Protein AF-A0A348B234-F1 (afdb_monomer_lite)

Structure (mmCIF, N/CA/C/O backbone):
data_AF-A0A348B234-F1
#
_entry.id   AF-A0A348B234-F1
#
loop_
_atom_site.group_PDB
_atom_site.id
_atom_site.type_symbol
_atom_site.label_atom_id
_atom_site.label_alt_id
_atom_site.label_comp_id
_atom_site.label_asym_id
_atom_site.label_entity_id
_atom_site.label_seq_id
_atom_site.pdbx_PDB_ins_code
_atom_site.Cartn_x
_atom_site.Cartn_y
_atom_site.Cartn_z
_atom_site.occupancy
_atom_site.B_iso_or_equiv
_atom_site.auth_seq_id
_atom_site.auth_comp_id
_atom_site.auth_asym_id
_atom_site.auth_atom_id
_atom_site.pdbx_PDB_model_num
ATOM 1 N N . MET A 1 1 ? 17.313 30.056 8.734 1.00 38.06 1 MET A N 1
ATOM 2 C CA . MET A 1 1 ? 17.640 28.714 9.246 1.00 38.06 1 MET A CA 1
ATOM 3 C C . MET A 1 1 ? 16.304 28.045 9.469 1.00 38.06 1 MET A C 1
ATOM 5 O O . MET A 1 1 ? 15.656 28.331 10.467 1.00 38.06 1 MET A O 1
ATOM 9 N N . GLU A 1 2 ? 15.821 27.340 8.450 1.00 39.44 2 GLU A N 1
ATOM 10 C CA . GLU A 1 2 ? 14.579 26.575 8.550 1.00 39.44 2 GLU A CA 1
ATOM 11 C C . GLU A 1 2 ? 14.820 25.420 9.519 1.00 39.44 2 GLU A C 1
ATOM 13 O O . GLU A 1 2 ? 15.894 24.813 9.518 1.00 39.44 2 GLU A O 1
ATOM 18 N N . LEU A 1 3 ? 13.871 25.204 10.428 1.00 38.00 3 LEU A N 1
ATOM 19 C CA . LEU A 1 3 ? 13.912 24.038 11.299 1.00 38.00 3 LEU A CA 1
ATOM 20 C C . LEU A 1 3 ? 13.760 22.795 10.417 1.00 38.00 3 LEU A C 1
ATOM 22 O O . LEU A 1 3 ? 12.972 22.842 9.471 1.00 38.00 3 LEU A O 1
ATOM 26 N N . PRO A 1 4 ? 14.489 21.705 10.708 1.00 50.69 4 PRO A N 1
ATOM 27 C CA . PRO A 1 4 ? 14.278 20.459 9.992 1.00 50.69 4 PRO A CA 1
ATOM 28 C C . PRO A 1 4 ? 12.806 20.048 10.128 1.00 50.69 4 PRO A C 1
ATOM 30 O O . PRO A 1 4 ? 12.198 20.313 11.178 1.00 50.69 4 PRO A O 1
ATOM 33 N N . PRO A 1 5 ? 12.226 19.423 9.091 1.00 56.47 5 PRO A N 1
ATOM 34 C CA . PRO A 1 5 ? 10.851 18.962 9.151 1.00 56.47 5 PRO A CA 1
ATOM 35 C C . PRO A 1 5 ? 10.655 18.050 10.373 1.00 56.47 5 PRO A C 1
ATOM 37 O O . PRO A 1 5 ? 11.582 17.340 10.785 1.00 56.47 5 PRO A O 1
ATOM 40 N N . PRO A 1 6 ? 9.472 18.091 11.010 1.00 63.41 6 PRO A N 1
ATOM 41 C CA . PRO A 1 6 ? 9.184 17.234 12.148 1.00 63.41 6 PRO A CA 1
ATOM 42 C C . PRO A 1 6 ? 9.401 15.763 11.770 1.00 63.41 6 PRO A C 1
ATOM 44 O O . PRO A 1 6 ? 8.895 15.287 10.758 1.00 63.41 6 PRO A O 1
ATOM 47 N N . GLY A 1 7 ? 10.174 15.049 12.592 1.00 66.56 7 GLY A N 1
ATOM 48 C CA . GLY A 1 7 ? 10.401 13.615 12.416 1.00 66.56 7 GLY A CA 1
ATOM 49 C C . GLY A 1 7 ? 9.113 12.793 12.584 1.00 66.56 7 GLY A C 1
ATOM 50 O O . GLY A 1 7 ? 8.109 13.310 13.080 1.00 66.56 7 GLY A O 1
ATOM 51 N N . PRO A 1 8 ? 9.134 11.499 12.216 1.00 71.62 8 PRO A N 1
ATOM 52 C CA . PRO A 1 8 ? 7.948 10.649 12.248 1.00 71.62 8 PRO A CA 1
ATOM 53 C C . PRO A 1 8 ? 7.336 10.539 13.659 1.00 71.62 8 PRO A C 1
ATOM 55 O O . PRO A 1 8 ? 8.044 10.721 14.660 1.00 71.62 8 PRO A O 1
ATOM 58 N N . PRO A 1 9 ? 6.035 10.196 13.765 1.00 82.94 9 PRO A N 1
ATOM 59 C CA . PRO A 1 9 ? 5.377 10.000 15.051 1.00 82.94 9 PRO A CA 1
ATOM 60 C C . PRO A 1 9 ? 6.130 8.998 15.937 1.00 82.94 9 PRO A C 1
ATOM 62 O O . PRO A 1 9 ? 6.504 7.901 15.507 1.00 82.94 9 PRO A O 1
ATOM 65 N N . ARG A 1 10 ? 6.352 9.378 17.199 1.00 84.81 10 ARG A N 1
ATOM 66 C CA . ARG A 1 10 ? 7.075 8.543 18.173 1.00 84.81 10 ARG A CA 1
ATOM 67 C C . ARG A 1 10 ? 6.206 7.411 18.723 1.00 84.81 10 ARG A C 1
ATOM 69 O O . ARG A 1 10 ? 6.717 6.318 18.950 1.00 84.81 10 ARG A O 1
ATOM 76 N N . GLY A 1 11 ? 4.910 7.670 18.899 1.00 90.56 11 GLY A N 1
ATOM 77 C CA . GLY A 1 11 ? 3.917 6.694 19.335 1.00 90.56 11 GLY A CA 1
ATOM 78 C C . GLY A 1 11 ? 3.302 5.910 18.176 1.00 90.56 11 GLY A C 1
ATOM 79 O O . GLY A 1 11 ? 3.610 6.143 17.012 1.00 90.56 11 GLY A O 1
ATOM 80 N N . SER A 1 12 ? 2.395 4.990 18.503 1.00 93.31 12 SER A N 1
ATOM 81 C CA . SER A 1 12 ? 1.611 4.227 17.527 1.00 93.31 12 SER A CA 1
ATOM 82 C C . SER A 1 12 ? 0.141 4.154 17.934 1.00 93.31 12 SER A C 1
ATOM 84 O O . SER A 1 12 ? -0.171 4.247 19.124 1.00 93.31 12 SER A O 1
ATOM 86 N N . LEU A 1 13 ? -0.759 3.973 16.967 1.00 93.12 13 LEU A N 1
ATOM 87 C CA . LEU A 1 13 ? -2.196 3.851 17.212 1.00 93.12 13 LEU A CA 1
ATOM 88 C C . LEU A 1 13 ? -2.488 2.675 18.146 1.00 93.12 13 LEU A C 1
ATOM 90 O O . LEU A 1 13 ? -3.211 2.835 19.128 1.00 93.12 13 LEU A O 1
ATOM 94 N N . ILE A 1 14 ? -1.861 1.518 17.909 1.00 92.19 14 ILE A N 1
ATOM 95 C CA . ILE A 1 14 ? -1.979 0.350 18.794 1.00 92.19 14 ILE A CA 1
ATOM 96 C C . ILE A 1 14 ? -1.434 0.654 20.197 1.00 92.19 14 ILE A C 1
ATOM 98 O O . ILE A 1 14 ? -2.035 0.258 21.196 1.00 92.19 14 ILE A O 1
ATOM 102 N N . GLY A 1 15 ? -0.335 1.407 20.305 1.00 92.44 15 GLY A N 1
ATOM 103 C CA . GLY A 1 15 ? 0.185 1.873 21.592 1.00 92.44 15 GLY A CA 1
ATOM 104 C C . GLY A 1 15 ? -0.801 2.782 22.333 1.00 92.44 15 GLY A C 1
ATOM 105 O O . GLY A 1 15 ? -1.026 2.597 23.530 1.00 92.44 15 GLY A O 1
ATOM 106 N N . ALA A 1 16 ? -1.426 3.727 21.630 1.00 93.25 16 ALA A N 1
ATOM 107 C CA . ALA A 1 16 ? -2.441 4.615 22.190 1.00 93.25 16 ALA A CA 1
ATOM 108 C C . ALA A 1 16 ? -3.702 3.847 22.616 1.00 93.25 16 ALA A C 1
ATOM 110 O O . ALA A 1 16 ? -4.228 4.070 23.707 1.00 93.25 16 ALA A O 1
ATOM 111 N N . ALA A 1 17 ? -4.139 2.870 21.817 1.00 92.50 17 ALA A N 1
ATOM 112 C CA . ALA A 1 17 ? -5.232 1.969 22.173 1.00 92.50 17 ALA A CA 1
ATOM 113 C C . ALA A 1 17 ? -4.916 1.091 23.398 1.00 92.50 17 ALA A C 1
ATOM 115 O O . ALA A 1 17 ? -5.831 0.683 24.113 1.00 92.50 17 ALA A O 1
ATOM 116 N N . ALA A 1 18 ? -3.632 0.840 23.670 1.00 92.19 18 ALA A N 1
ATOM 117 C CA . ALA A 1 18 ? -3.137 0.171 24.871 1.00 92.19 18 ALA A CA 1
ATOM 118 C C . ALA A 1 18 ? -2.861 1.128 26.057 1.00 92.19 18 ALA A C 1
ATOM 120 O O . ALA A 1 18 ? -2.328 0.689 27.080 1.00 92.19 18 ALA A O 1
ATOM 121 N N . GLY A 1 19 ? -3.209 2.418 25.940 1.00 91.06 19 GLY A N 1
ATOM 122 C CA . GLY A 1 19 ? -3.120 3.413 27.016 1.00 91.06 19 GLY A CA 1
ATOM 123 C C . GLY A 1 19 ? -1.839 4.253 27.049 1.00 91.06 19 GLY A C 1
ATOM 124 O O . GLY A 1 19 ? -1.527 4.832 28.086 1.00 91.06 19 GLY A O 1
ATOM 125 N N . ARG A 1 20 ? -1.063 4.313 25.959 1.00 89.88 20 ARG A N 1
ATOM 126 C CA . ARG A 1 20 ? 0.101 5.214 25.853 1.00 89.88 20 ARG A CA 1
ATOM 127 C C . ARG A 1 20 ? -0.332 6.622 25.437 1.00 89.88 20 ARG A C 1
ATOM 129 O O . ARG A 1 20 ? -1.204 6.775 24.592 1.00 89.88 20 ARG A O 1
ATOM 136 N N . GLU A 1 21 ? 0.337 7.639 25.973 1.00 86.56 21 GLU A N 1
ATOM 137 C CA . GLU A 1 21 ? 0.025 9.057 25.708 1.00 86.56 21 GLU A CA 1
ATOM 138 C C . GLU A 1 21 ? 0.930 9.701 24.641 1.00 86.56 21 GLU A C 1
ATOM 140 O O . GLU A 1 21 ? 0.945 10.917 24.470 1.00 86.56 21 GLU A O 1
ATOM 145 N N . GLU A 1 22 ? 1.711 8.904 23.910 1.00 89.69 22 GLU A N 1
ATOM 146 C CA . GLU A 1 22 ? 2.593 9.436 22.869 1.00 89.69 22 GLU A CA 1
ATOM 147 C C . GLU A 1 22 ? 1.838 9.707 21.558 1.00 89.69 22 GLU A C 1
ATOM 149 O O . GLU A 1 22 ? 1.054 8.856 21.124 1.00 89.69 22 GLU A O 1
ATOM 154 N N . PRO A 1 23 ? 2.104 10.840 20.877 1.00 89.94 23 PRO A N 1
ATOM 155 C CA . PRO A 1 23 ? 1.503 11.134 19.582 1.00 89.94 23 PRO A CA 1
ATOM 156 C C . PRO A 1 23 ? 1.839 10.059 18.547 1.00 89.94 23 PRO A C 1
ATOM 158 O O . PRO A 1 23 ? 3.011 9.754 18.312 1.00 89.94 23 PRO A O 1
ATOM 161 N N . PHE A 1 24 ? 0.803 9.511 17.915 1.00 92.44 24 PHE A N 1
ATOM 162 C CA . PHE A 1 24 ? 0.908 8.475 16.884 1.00 92.44 24 PHE A CA 1
ATOM 163 C C . PHE A 1 24 ? 0.577 8.976 15.478 1.00 92.44 24 PHE A C 1
ATOM 165 O O . PHE A 1 24 ? 0.636 8.211 14.520 1.00 92.44 24 PHE A O 1
ATOM 172 N N . HIS A 1 25 ? 0.246 10.257 15.341 1.00 91.88 25 HIS A N 1
ATOM 173 C CA . HIS A 1 25 ? 0.071 10.907 14.054 1.00 91.88 25 HIS A CA 1
ATOM 174 C C . HIS A 1 25 ? 0.731 12.288 14.057 1.00 91.88 25 HIS A C 1
ATOM 176 O O . HIS A 1 25 ? 0.951 12.889 15.111 1.00 91.88 25 HIS A O 1
ATOM 182 N N . LEU A 1 26 ? 1.052 12.771 12.864 1.00 90.44 26 LEU A N 1
ATOM 183 C CA . LEU A 1 26 ? 1.638 14.076 12.598 1.00 90.44 26 LEU A CA 1
ATOM 184 C C . LEU A 1 26 ? 0.950 14.650 11.363 1.00 90.44 26 LEU A C 1
ATOM 186 O O . LEU A 1 26 ? 0.865 13.962 10.351 1.00 90.44 26 LEU A O 1
ATOM 190 N N . THR A 1 27 ? 0.486 15.893 11.440 1.00 89.44 27 THR A N 1
ATOM 191 C CA . THR A 1 27 ? -0.038 16.619 10.278 1.00 89.44 27 THR A CA 1
ATOM 192 C C . THR A 1 27 ? 0.959 17.693 9.876 1.00 89.44 27 THR A C 1
ATOM 194 O O . THR A 1 27 ? 1.387 18.483 10.719 1.00 89.44 27 THR A O 1
ATOM 197 N N . VAL A 1 28 ? 1.326 17.702 8.599 1.00 88.06 28 VAL A N 1
ATOM 198 C CA . VAL A 1 28 ? 2.187 18.711 7.981 1.00 88.06 28 VAL A CA 1
ATOM 199 C C . VAL A 1 28 ? 1.354 19.468 6.953 1.00 88.06 28 VAL A C 1
ATOM 201 O O . VAL A 1 28 ? 0.725 18.854 6.094 1.00 88.06 28 VAL A O 1
ATOM 204 N N . GLU A 1 29 ? 1.318 20.793 7.063 1.00 88.12 29 GLU A N 1
ATOM 205 C CA . GLU A 1 29 ? 0.670 21.659 6.074 1.00 88.12 29 GLU A CA 1
ATOM 206 C C . GLU A 1 29 ? 1.597 21.822 4.864 1.00 88.12 29 GLU A C 1
ATOM 208 O O . GLU A 1 29 ? 2.749 22.223 5.016 1.00 88.12 29 GLU A O 1
ATOM 213 N N . GLU A 1 30 ? 1.089 21.534 3.668 1.00 81.31 30 GLU A N 1
ATOM 214 C CA . GLU A 1 30 ? 1.836 21.562 2.408 1.00 81.31 30 GLU A CA 1
ATOM 215 C C . GLU A 1 30 ? 1.031 22.325 1.346 1.00 81.31 30 GLU A C 1
ATOM 217 O O . GLU A 1 30 ? 0.006 21.871 0.822 1.00 81.31 30 GLU A O 1
ATOM 222 N N . GLY A 1 31 ? 1.486 23.537 1.021 1.00 83.38 31 GLY A N 1
ATOM 223 C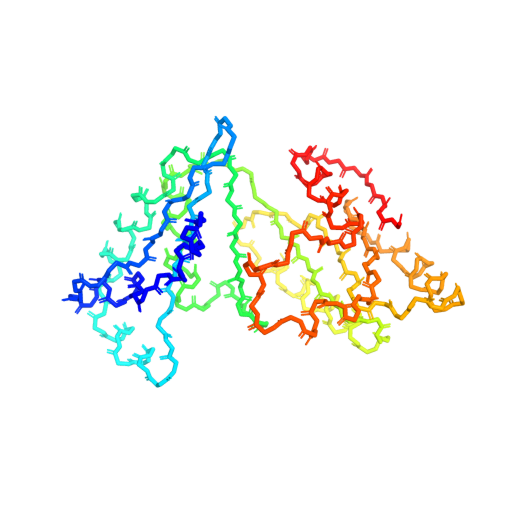 CA . GLY A 1 31 ? 0.823 24.410 0.054 1.00 83.38 31 GLY A CA 1
ATOM 224 C C . GLY A 1 31 ? -0.610 24.786 0.458 1.00 83.38 31 GLY A C 1
ATOM 225 O O . GLY A 1 31 ? -0.811 25.664 1.292 1.00 83.38 31 GLY A O 1
ATOM 226 N N . LYS A 1 32 ? -1.608 24.186 -0.207 1.00 85.75 32 LYS A N 1
ATOM 227 C CA . LYS A 1 32 ? -3.050 24.427 0.031 1.00 85.75 32 LYS A CA 1
ATOM 228 C C . LYS A 1 32 ? -3.753 23.281 0.765 1.00 85.75 32 LYS A C 1
ATOM 230 O O . LYS A 1 32 ? -4.964 23.359 0.956 1.00 85.75 32 LYS A O 1
ATOM 235 N N . GLY A 1 33 ? -3.028 22.223 1.105 1.00 89.38 33 GLY A N 1
ATOM 236 C CA . GLY A 1 33 ? -3.570 21.056 1.786 1.00 89.38 33 GLY A CA 1
ATOM 237 C C . GLY A 1 33 ? -2.663 20.626 2.925 1.00 89.38 33 GLY A C 1
ATOM 238 O O . GLY A 1 33 ? -1.737 21.339 3.311 1.00 89.38 33 GLY A O 1
ATOM 239 N N . SER A 1 34 ? -2.925 19.436 3.443 1.00 89.94 34 SER A N 1
ATOM 240 C CA . SER A 1 34 ? -2.122 18.848 4.501 1.00 89.94 34 SER A CA 1
ATOM 241 C C . SER A 1 34 ? -1.934 17.356 4.281 1.00 89.94 34 SER A C 1
ATOM 243 O O . SER A 1 34 ? -2.743 16.684 3.639 1.00 89.94 34 SER A O 1
ATOM 245 N N . VAL A 1 35 ? -0.827 16.843 4.806 1.00 89.62 35 VAL A N 1
ATOM 246 C CA . VAL A 1 35 ? -0.508 15.419 4.831 1.00 89.62 35 VAL A CA 1
ATOM 247 C C . VAL A 1 35 ? -0.498 14.977 6.284 1.00 89.62 35 VAL A C 1
ATOM 249 O O . VAL A 1 35 ? 0.286 15.479 7.091 1.00 89.62 35 VA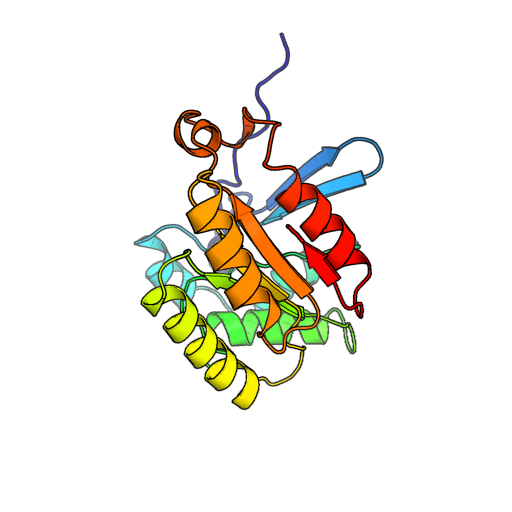L A O 1
ATOM 252 N N . THR A 1 36 ? -1.361 14.022 6.621 1.00 90.50 36 THR A N 1
ATOM 253 C CA . THR A 1 36 ? -1.358 13.377 7.934 1.00 90.50 36 THR A CA 1
ATOM 254 C C . THR A 1 36 ? -0.680 12.021 7.834 1.00 90.50 36 THR A C 1
ATOM 256 O O . THR A 1 36 ? -1.177 11.109 7.180 1.00 90.50 36 THR A O 1
ATOM 259 N N . VAL A 1 37 ? 0.453 11.879 8.514 1.00 90.69 37 VAL A N 1
ATOM 260 C CA . VAL A 1 37 ? 1.181 10.618 8.639 1.00 90.69 37 VAL A CA 1
ATOM 261 C C . VAL A 1 37 ? 0.776 9.955 9.942 1.00 90.69 37 VAL A C 1
ATOM 263 O O . VAL A 1 37 ? 0.889 10.553 11.013 1.00 90.69 37 VAL A O 1
ATOM 266 N N . VAL A 1 38 ? 0.324 8.708 9.853 1.00 91.12 38 VAL A N 1
ATOM 267 C CA . VAL A 1 38 ? -0.129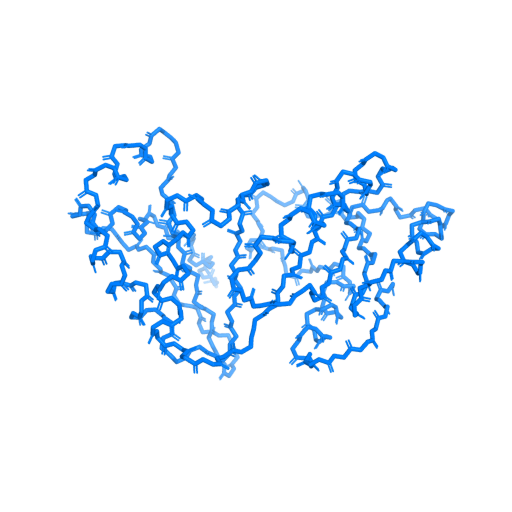 7.916 10.996 1.00 91.12 38 VAL A CA 1
ATOM 268 C C . VAL A 1 38 ? 0.778 6.710 11.148 1.00 91.12 38 VAL A C 1
ATOM 270 O O . VAL A 1 38 ? 0.978 5.940 10.213 1.00 91.12 38 VAL A O 1
ATOM 273 N N . ARG A 1 39 ? 1.287 6.506 12.358 1.00 91.81 39 ARG A N 1
ATOM 274 C CA . ARG A 1 39 ? 1.971 5.275 12.724 1.00 91.81 39 ARG A CA 1
ATOM 275 C C . ARG A 1 39 ? 0.977 4.324 13.373 1.00 91.81 39 ARG A C 1
ATOM 277 O O . ARG A 1 39 ? 0.564 4.529 14.512 1.00 91.81 39 ARG A O 1
ATOM 284 N N . VAL A 1 40 ? 0.595 3.269 12.661 1.00 89.94 40 VAL A N 1
ATOM 285 C CA . VAL A 1 40 ? -0.369 2.286 13.182 1.00 89.94 40 VAL A CA 1
ATOM 286 C C . VAL A 1 40 ? 0.299 1.356 14.194 1.00 89.94 40 VAL A C 1
ATOM 288 O O . VAL A 1 40 ? -0.160 1.239 15.333 1.00 89.94 40 VAL A O 1
ATOM 291 N N . ASN A 1 41 ? 1.433 0.768 13.805 1.00 88.81 41 ASN A N 1
ATOM 292 C CA . ASN A 1 41 ? 2.123 -0.261 14.575 1.00 88.81 41 ASN A CA 1
ATOM 293 C C . ASN A 1 41 ? 3.347 0.281 15.340 1.00 88.81 41 ASN A C 1
ATOM 295 O O . ASN A 1 41 ? 4.102 1.106 14.812 1.00 88.81 41 ASN A O 1
ATOM 299 N N . PRO A 1 42 ? 3.570 -0.161 16.591 1.00 85.12 42 PRO A N 1
ATOM 300 C CA . PRO A 1 42 ? 4.826 0.062 17.303 1.00 85.12 42 PRO A CA 1
ATOM 301 C C . PRO A 1 42 ? 5.946 -0.809 16.713 1.00 85.12 42 PRO A C 1
ATOM 303 O O . PRO A 1 42 ? 5.678 -1.836 16.086 1.00 85.12 42 PRO A O 1
ATOM 306 N N . ASP A 1 43 ? 7.200 -0.442 16.974 1.00 82.69 43 ASP A N 1
ATOM 307 C CA . ASP A 1 43 ? 8.343 -1.259 16.556 1.00 82.69 43 ASP A CA 1
ATOM 308 C C . ASP A 1 43 ? 8.387 -2.593 17.321 1.00 82.69 43 ASP A C 1
ATOM 310 O O . ASP A 1 43 ? 7.992 -2.674 18.493 1.00 82.69 43 ASP A O 1
ATOM 314 N N . PRO A 1 44 ? 8.919 -3.664 16.710 1.00 77.06 44 PRO A N 1
ATOM 315 C CA . PRO A 1 44 ? 9.336 -4.844 17.454 1.00 77.06 44 PRO A CA 1
ATOM 316 C C . PRO A 1 44 ? 10.353 -4.472 18.555 1.00 77.06 44 PRO A C 1
ATOM 318 O O . PRO A 1 44 ? 11.225 -3.637 18.319 1.00 77.06 44 PRO A O 1
ATOM 321 N N . PRO A 1 45 ? 10.300 -5.092 19.752 1.00 81.12 45 PRO A N 1
ATOM 322 C CA . PRO A 1 45 ? 9.415 -6.186 20.165 1.00 81.12 45 PRO A CA 1
ATOM 323 C C . PRO A 1 45 ? 8.082 -5.718 20.778 1.00 81.12 45 PRO A C 1
ATOM 325 O O . PRO A 1 45 ? 7.307 -6.537 21.277 1.00 81.12 45 PRO A O 1
ATOM 328 N N . GLU A 1 46 ? 7.807 -4.415 20.797 1.00 80.56 46 GLU A N 1
ATOM 329 C CA . GLU A 1 46 ? 6.685 -3.846 21.545 1.00 80.56 46 GLU A CA 1
ATOM 330 C C . GLU A 1 46 ? 5.313 -4.210 20.961 1.00 80.56 46 GLU A C 1
ATOM 332 O O . GLU A 1 46 ? 4.323 -4.238 21.698 1.00 80.56 46 GLU A O 1
ATOM 337 N N . PHE A 1 47 ? 5.263 -4.562 19.672 1.00 83.12 47 PHE A N 1
ATOM 338 C CA . PHE A 1 47 ? 4.051 -4.986 18.968 1.00 83.12 47 PHE A CA 1
ATOM 339 C C . PHE A 1 47 ? 3.234 -6.029 19.733 1.00 83.12 47 PHE A C 1
ATOM 341 O O . PHE A 1 47 ? 2.096 -5.750 20.100 1.00 83.12 47 PHE A O 1
ATOM 348 N N . GLY A 1 48 ? 3.809 -7.187 20.074 1.00 79.44 48 GLY A N 1
ATOM 349 C CA . GLY A 1 48 ? 3.053 -8.246 20.759 1.00 79.44 48 GLY A CA 1
ATOM 350 C C . GLY A 1 48 ? 2.539 -7.826 22.144 1.00 79.44 48 GLY A C 1
ATOM 351 O O . GLY A 1 48 ? 1.450 -8.222 22.573 1.00 79.44 48 GLY A O 1
ATOM 352 N N . ARG A 1 49 ? 3.294 -6.969 22.843 1.00 83.75 49 ARG A N 1
ATOM 353 C CA . ARG A 1 49 ? 2.918 -6.462 24.168 1.00 83.75 49 ARG A CA 1
ATOM 354 C C . ARG A 1 49 ? 1.746 -5.489 24.093 1.00 83.75 49 ARG A C 1
ATOM 356 O O . ARG A 1 49 ? 0.881 -5.543 24.963 1.00 83.75 49 ARG A O 1
ATOM 363 N N . TYR A 1 50 ? 1.743 -4.578 23.124 1.00 84.06 50 TYR A N 1
ATOM 364 C CA . TYR A 1 50 ? 0.675 -3.587 23.002 1.00 84.06 50 TYR A CA 1
ATOM 365 C C . TYR A 1 50 ? -0.545 -4.147 22.287 1.00 84.06 50 TYR A C 1
ATOM 367 O O . TYR A 1 50 ? -1.653 -3.903 22.749 1.00 84.06 50 TYR A O 1
ATOM 375 N N . PHE A 1 51 ? -0.364 -4.975 21.260 1.00 83.19 51 PHE A N 1
ATOM 376 C CA . PHE A 1 51 ? -1.471 -5.601 20.543 1.00 83.19 51 PHE A CA 1
ATOM 377 C C . PHE A 1 51 ? -2.364 -6.436 21.474 1.00 83.19 51 PHE A C 1
ATOM 379 O O . PHE A 1 51 ? -3.580 -6.309 21.443 1.00 83.19 51 PHE A O 1
ATOM 386 N N . SER A 1 52 ? -1.772 -7.203 22.398 1.00 84.62 52 SER A N 1
ATOM 387 C CA . SER A 1 52 ? -2.529 -7.984 23.395 1.00 84.62 52 SER A CA 1
ATOM 388 C C . SER A 1 52 ? -3.270 -7.145 24.446 1.00 84.62 52 SER A C 1
ATOM 390 O O . SER A 1 52 ? -4.140 -7.664 25.143 1.00 84.62 52 SER A O 1
ATOM 392 N N . ARG A 1 53 ? -2.917 -5.864 24.596 1.00 87.44 53 ARG A N 1
ATOM 393 C CA . ARG A 1 53 ? -3.530 -4.930 25.555 1.00 87.44 53 ARG A CA 1
ATOM 394 C C . ARG A 1 53 ? -4.491 -3.950 24.895 1.00 87.44 53 ARG A C 1
ATOM 396 O O . ARG A 1 53 ? -5.306 -3.351 25.592 1.00 87.44 53 ARG A O 1
ATOM 403 N N . ALA A 1 54 ? -4.361 -3.749 23.589 1.00 88.56 54 ALA A N 1
ATOM 404 C CA . ALA A 1 54 ? -5.208 -2.854 22.833 1.00 88.56 54 ALA A CA 1
ATOM 405 C C . ALA A 1 54 ? -6.622 -3.438 22.754 1.00 88.56 54 ALA A C 1
ATOM 407 O O . ALA A 1 54 ? -6.826 -4.582 22.355 1.00 88.56 54 ALA A O 1
ATOM 408 N N . SER A 1 55 ? -7.613 -2.637 23.138 1.00 88.69 55 SER A N 1
ATOM 409 C CA . SER A 1 55 ? -9.014 -2.979 22.897 1.00 88.69 55 SER A CA 1
ATOM 410 C C . SER A 1 55 ? -9.333 -2.759 21.421 1.00 88.69 55 SER A C 1
ATOM 412 O O . SER A 1 55 ? -9.133 -1.648 20.929 1.00 88.69 55 SER A O 1
ATOM 414 N N . GLU A 1 56 ? -9.883 -3.764 20.730 1.00 89.50 56 GLU A N 1
ATOM 415 C CA . GLU A 1 56 ? -10.321 -3.617 19.331 1.00 89.50 56 GLU A CA 1
ATOM 416 C C . GLU A 1 56 ? -11.256 -2.416 19.148 1.00 89.50 56 GLU A C 1
ATOM 418 O O . GLU A 1 56 ? -11.096 -1.651 18.204 1.00 89.50 56 GLU A O 1
ATOM 423 N N . GLY A 1 57 ? -12.189 -2.200 20.084 1.00 91.12 57 GLY A N 1
ATOM 424 C CA . GLY A 1 57 ? -13.117 -1.070 20.018 1.00 91.12 57 GLY A CA 1
ATOM 425 C C . GLY A 1 57 ? -12.415 0.284 20.137 1.00 91.12 57 GLY A C 1
ATOM 426 O O . GLY A 1 57 ? -12.831 1.248 19.504 1.00 91.12 57 GLY A O 1
ATOM 427 N N . ARG A 1 58 ? -11.315 0.358 20.900 1.00 92.44 58 ARG A N 1
ATOM 428 C CA . ARG A 1 58 ? -10.512 1.584 21.001 1.00 92.44 58 ARG A CA 1
ATOM 429 C C . ARG A 1 58 ? -9.659 1.805 19.754 1.00 92.44 58 ARG A C 1
ATOM 431 O O . ARG A 1 58 ? -9.513 2.947 19.333 1.00 92.44 58 ARG A O 1
ATOM 438 N N . VAL A 1 59 ? -9.106 0.738 19.174 1.00 91.56 59 VAL A N 1
ATOM 439 C CA . VAL A 1 59 ? -8.401 0.800 17.883 1.00 91.56 59 VAL A CA 1
ATOM 440 C C . VAL A 1 59 ? -9.347 1.335 16.812 1.00 91.56 59 VAL A C 1
ATOM 442 O O . VAL A 1 59 ? -9.009 2.305 16.145 1.00 91.56 59 VAL A O 1
ATOM 445 N N . GLU A 1 60 ? -10.549 0.766 16.714 1.00 92.56 60 GLU A N 1
ATOM 446 C CA . GLU A 1 60 ? -11.577 1.185 15.760 1.00 92.56 60 GLU A CA 1
ATOM 447 C C . GLU A 1 60 ? -11.984 2.651 15.961 1.00 92.56 60 GLU A C 1
ATOM 449 O O . GLU A 1 60 ? -11.971 3.421 15.006 1.00 92.56 60 GLU A O 1
ATOM 454 N N . GLU A 1 61 ? -12.252 3.078 17.198 1.00 92.69 61 GLU A N 1
ATOM 455 C CA . GLU A 1 61 ? -12.583 4.475 17.510 1.00 92.69 61 GLU A CA 1
ATOM 456 C C . GLU A 1 61 ? -11.482 5.454 17.066 1.00 92.69 61 GLU A C 1
ATOM 458 O O . GLU A 1 61 ? -11.770 6.467 16.423 1.00 92.69 61 GLU A O 1
ATOM 463 N N . LEU A 1 62 ? -10.219 5.150 17.394 1.00 92.31 62 LEU A N 1
ATOM 464 C CA . LEU A 1 62 ? -9.075 5.984 17.018 1.00 92.31 62 LEU A CA 1
ATOM 465 C C . LEU A 1 62 ? -8.887 6.021 15.501 1.00 92.31 62 LEU A C 1
ATOM 467 O O . LEU A 1 62 ? -8.657 7.093 14.947 1.00 92.31 62 LEU A O 1
ATOM 471 N N . TYR A 1 63 ? -9.015 4.872 14.836 1.00 91.25 63 TYR A N 1
ATOM 472 C CA . TYR A 1 63 ? -8.869 4.761 13.389 1.00 91.25 63 TYR A CA 1
ATOM 473 C C . TYR A 1 63 ? -9.948 5.568 12.664 1.00 91.25 63 TYR A C 1
ATOM 475 O O . TYR A 1 63 ? -9.624 6.449 11.877 1.00 91.25 63 TYR A O 1
ATOM 483 N N . VAL A 1 64 ? -11.228 5.371 13.007 1.00 91.31 64 VAL A N 1
ATOM 484 C CA . VAL A 1 64 ? -12.361 6.133 12.444 1.00 91.31 64 VAL A CA 1
ATOM 485 C C . VAL A 1 64 ? -12.168 7.642 12.629 1.00 91.31 64 VAL A C 1
ATOM 487 O O . VAL A 1 64 ? -12.522 8.422 11.744 1.00 91.31 64 VAL A O 1
ATOM 490 N N . GLY A 1 65 ? -11.607 8.064 13.766 1.00 88.81 65 GLY A N 1
ATOM 491 C CA . GLY A 1 65 ? -11.282 9.464 14.030 1.00 88.81 65 GLY A CA 1
ATOM 492 C C . GLY A 1 65 ? -10.271 10.058 13.043 1.00 88.81 65 GLY A C 1
ATOM 493 O O . GLY A 1 65 ? -10.412 11.224 12.684 1.00 88.81 65 GLY A O 1
ATOM 494 N N . LEU A 1 66 ? -9.301 9.264 12.578 1.00 87.81 66 LEU A N 1
ATOM 495 C CA . LEU A 1 66 ? -8.285 9.685 11.607 1.00 87.81 66 LEU A CA 1
ATOM 496 C C . LEU A 1 66 ? -8.807 9.745 10.172 1.00 87.81 66 LEU A C 1
ATOM 498 O O . LEU A 1 66 ? -8.350 10.576 9.398 1.00 87.81 66 LEU A O 1
ATOM 502 N N . LEU A 1 67 ? -9.743 8.865 9.809 1.00 85.56 67 LEU A N 1
ATOM 503 C CA . LEU A 1 67 ? -10.231 8.761 8.428 1.00 85.56 67 LEU A CA 1
ATOM 504 C C . LEU A 1 67 ? -11.076 9.965 7.993 1.00 85.56 67 LEU A C 1
ATOM 506 O O . LEU A 1 67 ? -11.255 10.225 6.803 1.00 85.56 67 LEU A O 1
ATOM 510 N N . ARG A 1 68 ? -11.653 10.694 8.952 1.00 79.31 68 ARG A N 1
ATOM 511 C CA . ARG A 1 68 ? -12.572 11.798 8.666 1.00 79.31 68 ARG A CA 1
ATOM 512 C C . ARG A 1 68 ? -11.807 13.031 8.193 1.00 79.31 68 ARG A C 1
ATOM 514 O O . ARG A 1 68 ? -11.052 13.624 8.954 1.00 79.31 68 ARG A O 1
ATOM 521 N N . GLY A 1 69 ? -12.110 13.478 6.975 1.00 78.56 69 GLY A N 1
ATOM 522 C CA . GLY A 1 69 ? -11.596 14.733 6.415 1.00 78.56 69 GLY A CA 1
ATOM 523 C C . GLY A 1 69 ? -10.412 14.575 5.461 1.00 78.56 69 GLY A C 1
ATOM 524 O O . GLY A 1 69 ? -9.965 15.577 4.913 1.00 78.56 69 GLY A O 1
ATOM 525 N N . SER A 1 70 ? -9.936 13.351 5.225 1.00 86.56 70 SER A N 1
ATOM 526 C CA . SER A 1 70 ? -8.928 13.068 4.201 1.00 86.56 70 SER A CA 1
ATOM 527 C C . SER A 1 70 ? -9.584 12.806 2.846 1.00 86.56 70 SER A C 1
ATOM 529 O O . SER A 1 70 ? -10.490 11.982 2.747 1.00 86.56 70 SER A O 1
ATOM 531 N N . GLU A 1 71 ? -9.101 13.474 1.798 1.00 88.19 71 GLU A N 1
ATOM 532 C CA . GLU A 1 71 ? -9.531 13.221 0.412 1.00 88.19 71 GLU A CA 1
ATOM 533 C C . GLU A 1 71 ? -8.903 11.944 -0.160 1.00 88.19 71 GLU A C 1
ATOM 535 O O . GLU A 1 71 ? -9.492 11.279 -1.006 1.00 88.19 71 GLU A O 1
ATOM 540 N N . VAL A 1 72 ? -7.699 11.606 0.309 1.00 90.94 72 VAL A N 1
ATOM 541 C CA . VAL A 1 72 ? -6.908 10.463 -0.151 1.00 90.94 72 VAL A CA 1
ATOM 542 C C . VAL A 1 72 ? -6.319 9.761 1.060 1.00 90.94 72 VAL A C 1
ATOM 544 O O . VAL A 1 72 ? -5.829 10.408 1.986 1.00 90.94 72 VAL A O 1
ATOM 547 N N . GLN A 1 73 ? -6.356 8.433 1.041 1.00 91.69 73 GLN A N 1
ATOM 548 C CA . GLN A 1 73 ? -5.804 7.585 2.090 1.00 91.69 73 GLN A CA 1
ATOM 549 C C . GLN A 1 73 ? -4.894 6.541 1.452 1.00 91.69 73 GLN A C 1
ATOM 551 O O . GLN A 1 73 ? -5.265 5.893 0.474 1.00 91.69 73 GLN A O 1
ATOM 556 N N . VAL A 1 74 ? -3.695 6.389 2.009 1.00 93.31 74 VAL A N 1
ATOM 557 C CA . VAL A 1 74 ? -2.710 5.401 1.568 1.00 93.31 74 VAL A CA 1
ATOM 558 C C . VAL A 1 74 ? -2.331 4.560 2.775 1.00 93.31 74 VAL A C 1
ATOM 560 O O . VAL A 1 74 ? -1.903 5.098 3.795 1.00 93.31 74 VAL A O 1
ATOM 563 N N . VAL A 1 75 ? -2.503 3.246 2.657 1.00 92.00 75 VAL A N 1
ATOM 564 C CA . VAL A 1 75 ? -2.163 2.285 3.709 1.00 92.00 75 VAL A CA 1
ATOM 565 C C . VAL A 1 75 ? -0.923 1.516 3.278 1.00 92.00 75 VAL A C 1
ATOM 567 O O . VAL A 1 75 ? -0.946 0.812 2.268 1.00 92.00 75 VAL A O 1
ATOM 570 N N . ASP A 1 76 ? 0.154 1.660 4.046 1.00 90.94 76 ASP A N 1
ATOM 571 C CA . ASP A 1 76 ? 1.373 0.875 3.873 1.00 90.94 76 ASP A CA 1
ATOM 572 C C . ASP A 1 76 ? 1.243 -0.447 4.639 1.00 90.94 76 ASP A C 1
ATOM 574 O O . ASP A 1 76 ? 1.220 -0.476 5.872 1.00 90.94 76 ASP A O 1
ATOM 578 N N . ASN A 1 77 ? 1.094 -1.538 3.890 1.00 89.81 77 ASN A N 1
ATOM 579 C CA . ASN A 1 77 ? 0.881 -2.866 4.444 1.00 89.81 77 ASN A CA 1
ATOM 580 C C . ASN A 1 77 ? 2.202 -3.638 4.547 1.00 89.81 77 ASN A C 1
ATOM 582 O O . ASN A 1 77 ? 3.005 -3.614 3.611 1.00 89.81 77 ASN A O 1
ATOM 586 N N . PRO A 1 78 ? 2.397 -4.433 5.615 1.00 87.50 78 PRO A N 1
ATOM 587 C CA . PRO A 1 78 ? 3.451 -5.436 5.639 1.00 87.50 78 PRO A CA 1
ATOM 588 C C . PRO A 1 78 ? 3.348 -6.390 4.443 1.00 87.50 78 PRO A C 1
ATOM 590 O O . PRO A 1 78 ? 2.262 -6.678 3.934 1.00 87.50 78 PRO A O 1
ATOM 593 N N . SER A 1 79 ? 4.484 -6.939 4.018 1.00 87.19 79 SER A N 1
ATOM 594 C CA . SER A 1 79 ? 4.503 -7.946 2.956 1.00 87.19 79 SER A CA 1
ATOM 595 C C . SER A 1 79 ? 3.714 -9.200 3.356 1.00 87.19 79 SER A C 1
ATOM 597 O O . SER A 1 79 ? 3.821 -9.670 4.487 1.00 87.19 79 SER A O 1
ATOM 599 N N . ASN A 1 80 ? 3.002 -9.796 2.393 1.00 87.25 80 ASN A N 1
ATOM 600 C CA . ASN A 1 80 ? 2.262 -11.058 2.541 1.00 87.25 80 ASN A CA 1
ATOM 601 C C . ASN A 1 80 ? 1.157 -11.052 3.618 1.00 87.25 80 ASN A C 1
ATOM 603 O O . ASN A 1 80 ? 0.913 -12.081 4.250 1.00 87.25 80 ASN A O 1
ATOM 607 N N . VAL A 1 81 ? 0.493 -9.913 3.836 1.00 90.38 81 VAL A N 1
ATOM 608 C CA . VAL A 1 81 ? -0.623 -9.801 4.785 1.00 90.38 81 VAL A CA 1
ATOM 609 C C . VAL A 1 81 ? -1.971 -10.117 4.120 1.00 90.38 81 VAL A C 1
ATOM 611 O O . VAL A 1 81 ? -2.280 -9.621 3.041 1.00 90.38 81 VAL A O 1
ATOM 614 N N . PHE A 1 82 ? -2.800 -10.934 4.768 1.00 92.38 82 PHE A N 1
ATOM 615 C CA . PHE A 1 82 ? -4.116 -11.333 4.258 1.00 92.38 82 PHE A CA 1
ATOM 616 C C . PHE A 1 82 ? -5.254 -10.753 5.103 1.00 92.38 82 PHE A C 1
ATOM 618 O O . PHE A 1 82 ? -5.055 -10.272 6.217 1.00 92.38 82 PHE A O 1
ATOM 625 N N . PHE A 1 83 ? -6.477 -10.811 4.571 1.00 90.56 83 PHE A N 1
ATOM 626 C CA . PHE A 1 83 ? -7.675 -10.287 5.237 1.00 90.56 83 PHE A CA 1
ATOM 627 C C . PHE A 1 83 ? -8.077 -11.042 6.506 1.00 90.56 83 PHE A C 1
ATOM 629 O O . PHE A 1 83 ? -8.952 -10.576 7.228 1.00 90.56 83 PHE A O 1
ATOM 636 N N . ASP A 1 84 ? -7.495 -12.207 6.776 1.00 89.12 84 ASP A N 1
ATOM 637 C CA . ASP A 1 84 ? -7.698 -12.953 8.014 1.00 89.12 84 ASP A CA 1
ATOM 638 C C . ASP A 1 84 ? -6.753 -12.509 9.143 1.00 89.12 84 ASP A C 1
ATOM 640 O O . ASP A 1 84 ? -6.995 -12.861 10.305 1.00 89.12 84 ASP A O 1
ATOM 644 N N . ASP A 1 85 ? -5.750 -11.674 8.842 1.00 90.12 85 ASP A N 1
ATOM 645 C CA . ASP A 1 85 ? -4.879 -11.087 9.853 1.00 90.12 85 ASP A CA 1
ATOM 646 C C . ASP A 1 85 ? -5.720 -10.278 10.866 1.00 90.12 85 ASP A C 1
ATOM 648 O O . ASP A 1 85 ? -6.546 -9.442 10.478 1.00 90.12 85 ASP A O 1
ATOM 652 N N . PRO A 1 86 ? -5.577 -10.526 12.184 1.00 87.12 86 PRO A N 1
ATOM 653 C CA . PRO A 1 86 ? -6.348 -9.834 13.209 1.00 87.12 86 PRO A CA 1
ATOM 654 C C . PRO A 1 86 ? -6.310 -8.309 13.114 1.00 87.12 86 PRO A C 1
ATOM 656 O O . PRO A 1 86 ? -7.352 -7.685 13.302 1.00 87.12 86 PRO A O 1
ATOM 659 N N . LEU A 1 87 ? -5.155 -7.715 12.810 1.00 86.00 87 LEU A N 1
ATOM 660 C CA . LEU A 1 87 ? -5.030 -6.266 12.707 1.00 86.00 87 LEU A CA 1
ATOM 661 C C . LEU A 1 87 ? -5.753 -5.750 11.459 1.00 86.00 87 LEU A C 1
ATOM 663 O O . LEU A 1 87 ? -6.573 -4.839 11.568 1.00 86.00 87 LEU A O 1
ATOM 667 N N . VAL A 1 88 ? -5.533 -6.395 10.309 1.00 90.38 88 VAL A N 1
ATOM 668 C CA . VAL A 1 88 ? -6.196 -6.029 9.046 1.00 90.38 88 VAL A CA 1
ATOM 669 C C . VAL A 1 88 ? -7.712 -6.115 9.177 1.00 90.38 88 VAL A C 1
ATOM 671 O O . VAL A 1 88 ? -8.417 -5.232 8.699 1.00 90.38 88 VAL A O 1
ATOM 674 N N . ARG A 1 89 ? -8.245 -7.128 9.872 1.00 90.75 89 ARG A N 1
ATOM 675 C CA . ARG A 1 89 ? -9.694 -7.239 10.111 1.00 90.75 89 ARG A CA 1
ATOM 676 C C . ARG A 1 89 ? -10.248 -6.067 10.909 1.00 90.75 89 ARG A C 1
ATOM 678 O O . ARG A 1 89 ? -11.338 -5.592 10.595 1.00 90.75 89 ARG A O 1
ATOM 685 N N . VAL A 1 90 ? -9.531 -5.623 11.941 1.00 90.06 90 VAL A N 1
ATOM 686 C CA . VAL A 1 90 ? -9.954 -4.487 12.772 1.00 90.06 90 VAL A CA 1
ATOM 687 C C . VAL A 1 90 ? -9.887 -3.188 11.968 1.00 90.06 90 VAL A C 1
ATOM 689 O O . VAL A 1 90 ? -10.866 -2.445 11.961 1.00 90.06 90 VAL A O 1
ATOM 692 N N . GLU A 1 91 ? -8.788 -2.942 11.249 1.00 91.06 91 GLU A N 1
ATOM 693 C CA . GLU A 1 91 ? -8.628 -1.751 10.401 1.00 91.06 91 GLU A CA 1
ATOM 694 C C . GLU A 1 91 ? -9.661 -1.705 9.275 1.00 91.06 91 GLU A C 1
ATOM 696 O O . GLU A 1 91 ? -10.330 -0.692 9.088 1.00 91.06 91 GLU A O 1
ATOM 701 N N . LEU A 1 92 ? -9.866 -2.818 8.568 1.00 91.25 92 LEU A N 1
ATOM 702 C CA . LEU A 1 92 ? -10.839 -2.892 7.485 1.00 91.25 92 LEU A CA 1
ATOM 703 C C . LEU A 1 92 ? -12.269 -2.691 7.995 1.00 91.25 92 LEU A C 1
ATOM 705 O O . LEU A 1 92 ? -13.052 -1.985 7.364 1.00 91.25 92 LEU A O 1
ATOM 709 N N . ARG A 1 93 ? -12.621 -3.276 9.147 1.00 91.25 93 ARG A N 1
ATOM 710 C CA . ARG A 1 93 ? -13.928 -3.046 9.777 1.00 91.25 93 ARG A CA 1
ATOM 711 C C . ARG A 1 93 ? -14.123 -1.569 10.123 1.00 91.25 93 ARG A C 1
ATOM 713 O O . ARG A 1 93 ? -15.185 -1.029 9.824 1.00 91.25 93 ARG A O 1
ATOM 720 N N . ALA A 1 94 ? -13.104 -0.926 10.695 1.00 91.25 94 ALA A N 1
ATOM 721 C CA . ALA A 1 94 ? -13.120 0.499 11.019 1.00 91.25 94 ALA A CA 1
ATOM 722 C C . ALA A 1 94 ? -13.237 1.381 9.763 1.00 91.25 94 ALA A C 1
ATOM 724 O O . ALA A 1 94 ? -13.999 2.346 9.745 1.00 91.25 94 ALA A O 1
ATOM 725 N N . TYR A 1 95 ? -12.521 1.034 8.693 1.00 91.75 95 TYR A N 1
ATOM 726 C CA . TYR A 1 95 ? -12.590 1.737 7.414 1.00 91.75 95 TYR A CA 1
ATOM 727 C C . TYR A 1 95 ? -13.986 1.638 6.790 1.00 91.75 95 TYR A C 1
ATOM 729 O O . TYR A 1 95 ? -14.609 2.658 6.495 1.00 91.75 95 TYR A O 1
ATOM 737 N N . LEU A 1 96 ? -14.531 0.423 6.675 1.00 90.44 96 LEU A N 1
ATOM 738 C CA . LEU A 1 96 ? -15.858 0.194 6.095 1.00 90.44 96 LEU A CA 1
ATOM 739 C C . LEU A 1 96 ? -16.990 0.805 6.936 1.00 90.44 96 LEU A C 1
ATOM 741 O O . LEU A 1 96 ? -18.036 1.147 6.383 1.00 90.44 96 LEU A O 1
ATOM 745 N N . SER A 1 97 ? -16.804 0.947 8.254 1.00 90.62 97 SER A N 1
ATOM 746 C CA . SER A 1 97 ? -17.775 1.617 9.125 1.00 90.62 97 SER A CA 1
ATOM 747 C C . SER A 1 97 ? -17.700 3.144 9.020 1.00 90.62 97 SER A C 1
ATOM 749 O O . SER A 1 97 ? -18.739 3.806 9.058 1.00 90.62 97 SER A O 1
ATOM 751 N N . ALA A 1 98 ? -16.501 3.710 8.844 1.00 90.81 98 ALA A N 1
ATOM 752 C CA . ALA A 1 98 ? -16.303 5.146 8.659 1.00 90.81 98 ALA A CA 1
ATOM 753 C C . ALA A 1 98 ? -16.757 5.640 7.279 1.00 90.81 98 ALA A C 1
ATOM 755 O O . ALA A 1 98 ? -17.328 6.727 7.181 1.00 90.81 98 ALA A O 1
ATOM 756 N N . LEU A 1 99 ? -16.482 4.858 6.232 1.00 89.94 99 LEU A N 1
ATOM 757 C CA . LEU A 1 99 ? -16.624 5.247 4.828 1.00 89.94 99 LEU A CA 1
ATOM 758 C C . LEU A 1 99 ? -17.407 4.173 4.047 1.00 89.94 99 LEU A C 1
ATOM 760 O O . LEU A 1 99 ? -16.861 3.476 3.189 1.00 89.94 99 LEU A O 1
ATOM 764 N N . PRO A 1 100 ? -18.707 3.992 4.349 1.00 87.69 100 PRO A N 1
ATOM 765 C CA . PRO A 1 100 ? -19.502 2.937 3.738 1.00 87.69 100 PRO A CA 1
ATOM 766 C C . PRO A 1 100 ? -19.678 3.170 2.232 1.00 87.69 100 PRO A C 1
ATOM 768 O O . PRO A 1 100 ? -20.189 4.203 1.803 1.00 87.69 100 PRO A O 1
ATOM 771 N N . GLY A 1 101 ? -19.309 2.167 1.433 1.00 85.06 101 GLY A N 1
ATOM 772 C CA . GLY A 1 101 ? -19.436 2.204 -0.028 1.00 85.06 101 GLY A CA 1
ATOM 773 C C . GLY A 1 101 ? -18.339 2.994 -0.744 1.00 85.06 101 GLY A C 1
ATOM 774 O O . GLY A 1 101 ? -18.431 3.164 -1.960 1.00 85.06 101 GLY A O 1
ATOM 775 N N . ASP A 1 102 ? -17.321 3.457 -0.014 1.00 89.00 102 ASP A N 1
ATOM 776 C CA . ASP A 1 102 ? -16.155 4.098 -0.610 1.00 89.00 102 ASP A CA 1
ATOM 777 C C . ASP A 1 102 ? -15.354 3.112 -1.473 1.00 89.00 102 ASP A C 1
ATOM 779 O O . ASP A 1 102 ? -15.339 1.896 -1.232 1.00 89.00 102 ASP A O 1
ATOM 783 N N . ARG A 1 103 ? -14.716 3.634 -2.522 1.00 89.12 103 ARG A N 1
ATOM 784 C CA . ARG A 1 103 ? -13.920 2.823 -3.448 1.00 89.12 103 ARG A CA 1
ATOM 785 C C . ARG A 1 103 ? -12.472 2.825 -3.008 1.00 89.12 103 ARG A C 1
ATOM 787 O O . ARG A 1 103 ? -11.869 3.876 -2.838 1.00 89.12 103 ARG A O 1
ATOM 794 N N . TRP A 1 104 ? -11.892 1.639 -2.933 1.00 92.69 104 TRP A N 1
ATOM 795 C CA . TRP A 1 104 ? -10.492 1.467 -2.588 1.00 92.69 104 TRP A CA 1
ATOM 796 C C . TRP A 1 104 ? -9.853 0.417 -3.483 1.00 92.69 104 TRP A C 1
ATOM 798 O O . TRP A 1 104 ? -10.495 -0.542 -3.929 1.00 92.69 104 TRP A O 1
ATOM 808 N N . TYR A 1 105 ? -8.570 0.623 -3.746 1.00 95.19 105 TYR A N 1
ATOM 809 C CA . TYR A 1 105 ? -7.807 -0.166 -4.694 1.00 95.19 105 TYR A CA 1
ATOM 810 C C . TYR A 1 105 ? -6.550 -0.719 -4.039 1.00 95.19 105 TYR A C 1
ATOM 812 O O . TYR A 1 105 ? -5.932 -0.070 -3.194 1.00 95.19 105 TYR A O 1
ATOM 820 N N . ARG A 1 106 ? -6.148 -1.915 -4.461 1.00 95.56 106 ARG A N 1
ATOM 821 C CA . ARG A 1 106 ? -4.887 -2.536 -4.059 1.00 95.56 106 ARG A CA 1
ATOM 822 C C . ARG A 1 106 ? -3.802 -2.240 -5.086 1.00 95.56 106 ARG A C 1
ATOM 824 O O . ARG A 1 106 ? -4.008 -2.393 -6.293 1.00 95.56 106 ARG A O 1
ATOM 831 N N . VAL A 1 107 ? -2.651 -1.811 -4.580 1.00 97.06 107 VAL A N 1
ATOM 832 C CA . VAL A 1 107 ? -1.429 -1.570 -5.350 1.00 97.06 107 VAL A CA 1
ATOM 833 C C . VAL A 1 107 ? -0.440 -2.669 -4.989 1.00 97.06 107 VAL A C 1
ATOM 835 O O . VAL A 1 107 ? -0.004 -2.770 -3.845 1.00 97.06 107 VAL A O 1
ATOM 838 N N . TYR A 1 108 ? -0.101 -3.504 -5.962 1.00 97.38 108 TYR A N 1
ATOM 839 C CA . TYR A 1 108 ? 0.870 -4.577 -5.803 1.00 97.38 108 TYR A CA 1
ATOM 840 C C . TYR A 1 108 ? 2.233 -4.101 -6.273 1.00 97.38 108 TYR A C 1
ATOM 842 O O . TYR A 1 108 ? 2.360 -3.600 -7.387 1.00 97.38 108 TYR A O 1
ATOM 850 N N . VAL A 1 109 ? 3.253 -4.273 -5.437 1.00 97.12 109 VAL A N 1
ATOM 851 C CA . VAL A 1 109 ? 4.622 -3.852 -5.741 1.00 97.12 109 VAL A CA 1
ATOM 852 C C . VAL A 1 109 ? 5.526 -5.079 -5.774 1.00 97.12 109 VAL A C 1
ATOM 854 O O . VAL A 1 109 ? 5.462 -5.935 -4.892 1.00 97.12 109 VAL A O 1
ATOM 857 N N . SER A 1 110 ? 6.352 -5.173 -6.810 1.00 96.81 110 SER A N 1
ATOM 858 C CA . SER A 1 110 ? 7.329 -6.239 -7.013 1.00 96.81 110 SER A CA 1
ATOM 859 C C . SER A 1 110 ? 8.698 -5.661 -7.361 1.00 96.81 110 SER A C 1
ATOM 861 O O . SER A 1 110 ? 8.797 -4.514 -7.794 1.00 96.81 110 SER A O 1
ATOM 863 N N . ASP A 1 111 ? 9.752 -6.448 -7.179 1.00 94.56 111 ASP A N 1
ATOM 864 C CA . ASP A 1 111 ? 11.078 -6.169 -7.734 1.00 94.56 111 ASP A CA 1
ATOM 865 C C . ASP A 1 111 ? 11.147 -6.613 -9.220 1.00 94.56 111 ASP A C 1
ATOM 867 O O . ASP A 1 111 ? 10.221 -7.269 -9.707 1.00 94.56 111 ASP A O 1
ATOM 871 N N . PRO A 1 112 ? 12.201 -6.272 -9.989 1.00 93.94 112 PRO A N 1
ATOM 872 C CA . PRO A 1 112 ? 12.239 -6.555 -11.425 1.00 93.94 112 PRO A CA 1
ATOM 873 C C . PRO A 1 112 ? 12.573 -8.013 -11.757 1.00 93.94 112 PRO A C 1
ATOM 875 O O . PRO A 1 112 ? 12.531 -8.405 -12.930 1.00 93.94 112 PRO A O 1
ATOM 878 N N . SER A 1 113 ? 12.924 -8.836 -10.763 1.00 92.94 113 SER A N 1
ATOM 879 C CA . SER A 1 113 ? 13.230 -10.239 -11.004 1.00 92.94 113 SER A CA 1
ATOM 880 C C . SER A 1 113 ? 11.978 -11.003 -11.426 1.00 92.94 113 SER A C 1
ATOM 882 O O . SER A 1 113 ? 10.876 -10.798 -10.925 1.00 92.94 113 SER A O 1
ATOM 884 N N . GLU A 1 114 ? 12.156 -11.954 -12.338 1.00 91.25 114 GLU A N 1
ATOM 885 C CA . GLU A 1 114 ? 11.062 -12.796 -12.831 1.00 91.25 114 GLU A CA 1
ATOM 886 C C . GLU A 1 114 ? 10.367 -13.558 -11.696 1.00 91.25 114 GLU A C 1
ATOM 888 O O . GLU A 1 114 ? 9.142 -13.606 -11.627 1.00 91.25 114 GLU A O 1
ATOM 893 N N . ARG A 1 115 ? 11.153 -14.067 -10.739 1.00 93.50 115 ARG A N 1
ATOM 894 C CA . ARG A 1 115 ? 10.625 -14.737 -9.545 1.00 93.50 115 ARG A CA 1
ATOM 895 C C . ARG A 1 115 ? 9.829 -13.788 -8.653 1.00 93.50 115 ARG A C 1
ATOM 897 O O . ARG A 1 115 ? 8.810 -14.213 -8.117 1.00 93.50 115 ARG A O 1
ATOM 904 N N . GLY A 1 116 ? 10.293 -12.549 -8.485 1.00 94.69 116 GLY A N 1
ATOM 905 C CA . GLY A 1 116 ? 9.589 -11.514 -7.732 1.00 94.69 116 GLY A CA 1
ATOM 906 C C . GLY A 1 116 ? 8.231 -11.222 -8.353 1.00 94.69 116 GLY A C 1
ATOM 907 O O . GLY A 1 116 ? 7.207 -11.345 -7.680 1.00 94.69 116 GLY A O 1
ATOM 908 N N . VAL A 1 117 ? 8.207 -10.944 -9.660 1.00 95.19 117 VAL A N 1
ATOM 909 C CA . VAL A 1 117 ? 6.973 -10.646 -10.401 1.00 95.19 117 VAL A CA 1
ATOM 910 C C . VAL A 1 117 ? 5.982 -11.805 -10.304 1.00 95.19 117 VAL A C 1
ATOM 912 O O . VAL A 1 117 ? 4.826 -11.597 -9.936 1.00 95.19 117 VAL A O 1
ATOM 915 N N . GLU A 1 118 ? 6.423 -13.037 -10.564 1.00 95.50 118 GLU A N 1
ATOM 916 C CA . GLU A 1 118 ? 5.562 -14.219 -10.460 1.00 95.50 118 GLU A CA 1
ATOM 917 C C . GLU A 1 118 ? 5.021 -14.446 -9.044 1.00 95.50 118 GLU A C 1
ATOM 919 O O . GLU A 1 118 ? 3.859 -14.826 -8.878 1.00 95.50 118 GLU A O 1
ATOM 924 N N . ALA A 1 119 ? 5.851 -14.247 -8.018 1.00 96.31 119 ALA A N 1
ATOM 925 C CA . ALA A 1 119 ? 5.435 -14.399 -6.629 1.00 96.31 119 ALA A CA 1
ATOM 926 C C . ALA A 1 119 ? 4.382 -13.351 -6.251 1.00 96.31 119 ALA A C 1
ATOM 928 O O . ALA A 1 119 ? 3.352 -13.708 -5.676 1.00 96.31 119 ALA A O 1
ATOM 929 N N . THR A 1 120 ? 4.591 -12.088 -6.634 1.00 97.06 120 THR A N 1
ATOM 930 C CA . THR A 1 120 ? 3.628 -11.007 -6.391 1.00 97.06 120 THR A CA 1
ATOM 931 C C . THR A 1 120 ? 2.314 -11.253 -7.134 1.00 97.06 120 THR A C 1
ATOM 933 O O . THR A 1 120 ? 1.252 -11.023 -6.563 1.00 97.06 120 THR A O 1
ATOM 936 N N . LEU A 1 121 ? 2.347 -11.772 -8.367 1.00 96.69 121 LEU A N 1
ATOM 937 C CA . LEU A 1 121 ? 1.134 -12.121 -9.117 1.00 96.69 121 LEU A CA 1
ATOM 938 C C . LEU A 1 121 ? 0.335 -13.244 -8.447 1.00 96.69 121 LEU A C 1
ATOM 940 O O . LEU A 1 121 ? -0.877 -13.120 -8.300 1.00 96.69 121 LEU A O 1
ATOM 944 N N . LYS A 1 122 ? 1.005 -14.311 -7.994 1.00 96.19 122 LYS A N 1
ATOM 945 C CA . LYS A 1 122 ? 0.352 -15.405 -7.251 1.00 96.19 122 LYS A CA 1
ATOM 946 C C . LYS A 1 122 ? -0.250 -14.914 -5.937 1.00 96.19 122 LYS A C 1
ATOM 948 O O . LYS A 1 122 ? -1.346 -15.326 -5.565 1.00 96.19 122 LYS A O 1
ATOM 953 N N . TYR A 1 123 ? 0.463 -14.033 -5.240 1.00 96.25 123 TYR A N 1
ATOM 954 C CA . TYR A 1 123 ? -0.040 -13.395 -4.030 1.00 96.25 123 TYR A CA 1
ATOM 955 C C . TYR A 1 123 ? -1.271 -12.530 -4.320 1.00 96.25 123 TYR A C 1
ATOM 957 O O . TYR A 1 123 ? -2.271 -12.653 -3.616 1.00 96.25 123 TYR A O 1
ATOM 965 N N . ALA A 1 124 ? -1.230 -11.712 -5.376 1.00 96.06 124 ALA A N 1
ATOM 966 C CA . ALA A 1 124 ? -2.367 -10.907 -5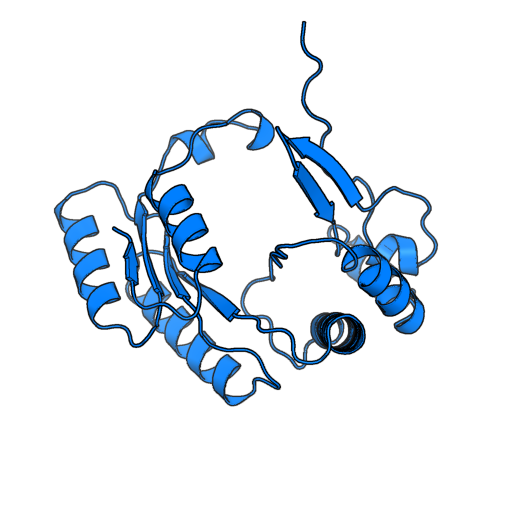.801 1.00 96.06 124 ALA A CA 1
ATOM 967 C C . ALA A 1 124 ? -3.580 -11.788 -6.106 1.00 96.06 124 ALA A C 1
ATOM 969 O O . ALA A 1 124 ? -4.641 -11.562 -5.544 1.00 96.06 124 ALA A O 1
ATOM 970 N N . GLU A 1 125 ? -3.414 -12.845 -6.902 1.00 95.44 125 GLU A N 1
ATOM 971 C CA . GLU A 1 125 ? -4.494 -13.783 -7.226 1.00 95.44 125 GLU A CA 1
ATOM 972 C C . GLU A 1 125 ? -5.127 -14.404 -5.968 1.00 95.44 125 GLU A C 1
ATOM 974 O O . GLU A 1 125 ? -6.350 -14.401 -5.824 1.00 95.44 125 GLU A O 1
ATOM 979 N N . ALA A 1 126 ? -4.309 -14.885 -5.027 1.00 95.19 126 ALA A N 1
ATOM 980 C CA . ALA A 1 126 ? -4.796 -15.464 -3.776 1.00 95.19 126 ALA A CA 1
ATOM 981 C C . ALA A 1 126 ? -5.522 -14.438 -2.884 1.00 95.19 126 ALA A C 1
ATOM 983 O O . ALA A 1 126 ? -6.559 -14.746 -2.287 1.00 95.19 126 ALA A O 1
ATOM 984 N N . LEU A 1 127 ? -4.986 -13.219 -2.789 1.00 94.62 127 LEU A N 1
ATOM 985 C CA . LEU A 1 127 ? -5.578 -12.145 -1.996 1.00 94.62 127 LEU A CA 1
ATOM 986 C C . LEU A 1 127 ? -6.911 -11.679 -2.600 1.00 94.62 127 LEU A C 1
ATOM 988 O O . LEU A 1 127 ? -7.900 -11.573 -1.883 1.00 94.62 127 LEU A O 1
ATOM 992 N N . GLU A 1 128 ? -6.966 -11.466 -3.916 1.00 94.44 128 GLU A N 1
ATOM 993 C CA . GLU A 1 128 ? -8.182 -11.072 -4.640 1.00 94.44 128 GLU A CA 1
ATOM 994 C C . GLU A 1 128 ? -9.283 -12.134 -4.537 1.00 94.44 128 GLU A C 1
ATOM 996 O O . GLU A 1 128 ? -10.446 -11.803 -4.317 1.00 94.44 128 GLU A O 1
ATOM 1001 N N . ALA A 1 129 ? -8.926 -13.420 -4.607 1.00 92.81 129 ALA A N 1
ATOM 1002 C CA . ALA A 1 129 ? -9.874 -14.526 -4.459 1.00 92.81 129 ALA A CA 1
ATOM 1003 C C . ALA A 1 129 ? -10.550 -14.585 -3.075 1.00 92.81 129 ALA A C 1
ATOM 1005 O O . ALA A 1 129 ? -11.609 -15.197 -2.934 1.00 92.81 129 ALA A O 1
ATOM 1006 N N . SER A 1 130 ? -9.945 -13.969 -2.057 1.00 89.88 130 SER A N 1
ATOM 1007 C CA . SER A 1 130 ? -10.445 -13.943 -0.677 1.00 89.88 130 SER A CA 1
ATOM 1008 C C . SER A 1 130 ? -10.894 -12.550 -0.222 1.00 89.88 130 SER A C 1
ATOM 1010 O O . SER A 1 130 ? -11.285 -12.379 0.936 1.00 89.88 130 SER A O 1
ATOM 1012 N N . ALA A 1 131 ? -10.858 -11.555 -1.114 1.00 88.00 131 ALA A N 1
ATOM 1013 C CA . ALA A 1 131 ? -11.085 -10.168 -0.751 1.00 88.00 131 ALA A CA 1
ATOM 1014 C C . ALA A 1 131 ? -12.557 -9.904 -0.386 1.00 88.00 131 ALA A C 1
ATOM 1016 O O . ALA A 1 131 ? -13.454 -10.182 -1.183 1.00 88.00 131 ALA A O 1
ATOM 1017 N N . PRO A 1 132 ? -12.843 -9.307 0.787 1.00 87.50 132 PRO A N 1
ATOM 1018 C CA . PRO A 1 132 ? -14.208 -8.948 1.183 1.00 87.50 132 PRO A CA 1
ATOM 1019 C C . PRO A 1 132 ? -14.751 -7.711 0.440 1.00 87.50 132 PRO A C 1
ATOM 1021 O O . PRO A 1 132 ? -15.907 -7.338 0.625 1.00 87.50 132 PRO A O 1
ATOM 1024 N N . GLY A 1 133 ? -13.919 -7.049 -0.368 1.00 89.31 133 GLY A N 1
ATOM 1025 C CA . GLY A 1 133 ? -14.230 -5.838 -1.123 1.00 89.31 133 GLY A CA 1
ATOM 1026 C C . GLY A 1 133 ? -12.962 -5.217 -1.709 1.00 89.31 133 GLY A C 1
ATOM 1027 O O . GLY A 1 133 ? -11.884 -5.801 -1.592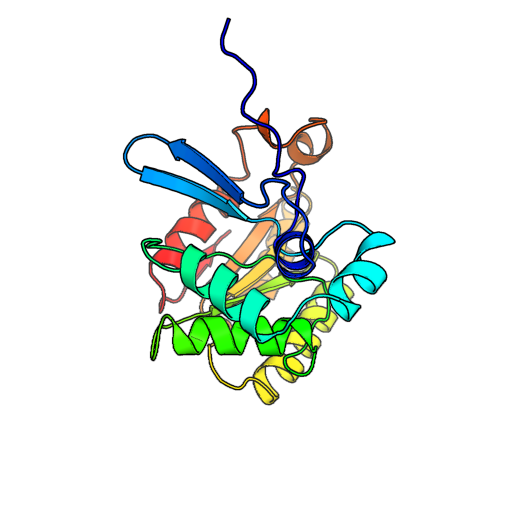 1.00 89.31 133 GLY A O 1
ATOM 1028 N N . GLY A 1 134 ? -13.084 -4.031 -2.312 1.00 89.19 134 GLY A N 1
ATOM 1029 C CA . GLY A 1 134 ? -11.986 -3.349 -3.010 1.00 89.19 134 GLY A CA 1
ATOM 1030 C C . GLY A 1 134 ? -11.559 -4.071 -4.287 1.00 89.19 134 GLY A C 1
ATOM 1031 O O . GLY A 1 134 ? -11.956 -5.212 -4.522 1.00 89.19 134 GLY A O 1
ATOM 1032 N N . GLU A 1 135 ? -10.732 -3.428 -5.104 1.00 92.38 135 GLU A N 1
ATOM 1033 C CA . GLU A 1 135 ? -10.345 -3.953 -6.423 1.00 92.38 135 GLU A CA 1
ATOM 1034 C C . GLU A 1 135 ? -8.822 -3.972 -6.616 1.00 92.38 135 GLU A C 1
ATOM 1036 O O . GLU A 1 135 ? -8.108 -3.102 -6.111 1.00 92.38 135 GLU A O 1
ATOM 1041 N N . ALA A 1 136 ? -8.316 -4.928 -7.398 1.00 95.25 136 ALA A N 1
ATOM 1042 C CA . ALA A 1 136 ? -6.954 -4.880 -7.925 1.00 95.25 136 ALA A CA 1
ATOM 1043 C C . ALA A 1 136 ? -6.784 -3.640 -8.820 1.00 95.25 136 ALA A C 1
ATOM 1045 O O . ALA A 1 136 ? -7.269 -3.610 -9.952 1.00 95.25 136 ALA A O 1
ATOM 1046 N N . GLY A 1 137 ? -6.098 -2.609 -8.322 1.00 96.06 137 GLY A N 1
ATOM 1047 C CA . GLY A 1 137 ? -5.955 -1.337 -9.031 1.00 96.06 137 GLY A CA 1
ATOM 1048 C C . GLY A 1 137 ? -4.684 -1.247 -9.856 1.00 96.06 137 GLY A C 1
ATOM 1049 O O . GLY A 1 137 ? -4.734 -0.865 -11.026 1.00 96.06 137 GLY A O 1
ATOM 1050 N N . ALA A 1 138 ? -3.545 -1.597 -9.255 1.00 97.44 138 ALA A N 1
ATOM 1051 C CA . ALA A 1 138 ? -2.251 -1.399 -9.890 1.00 97.44 138 ALA A CA 1
ATOM 1052 C C . ALA A 1 138 ? -1.255 -2.528 -9.637 1.00 97.44 138 ALA A C 1
ATOM 1054 O O . ALA A 1 138 ? -1.232 -3.115 -8.555 1.00 97.44 138 ALA A O 1
ATOM 1055 N N . PHE A 1 139 ? -0.380 -2.757 -10.615 1.00 97.94 139 PHE A N 1
ATOM 1056 C CA . PHE A 1 139 ? 0.831 -3.558 -10.459 1.00 97.94 139 PHE A CA 1
ATOM 1057 C C . PHE A 1 139 ? 2.059 -2.721 -10.822 1.00 97.94 139 PHE A C 1
ATOM 1059 O O . PHE A 1 139 ? 2.131 -2.141 -11.907 1.00 97.94 139 PHE A O 1
ATOM 1066 N N . VAL A 1 140 ? 3.024 -2.663 -9.910 1.00 97.75 140 VAL A N 1
ATOM 1067 C CA . VAL A 1 140 ? 4.229 -1.840 -10.006 1.00 97.75 140 VAL A CA 1
ATOM 1068 C C . VAL A 1 140 ? 5.453 -2.743 -9.938 1.00 97.75 140 VAL A C 1
ATOM 1070 O O . VAL A 1 140 ? 5.652 -3.450 -8.953 1.00 97.75 140 VAL A O 1
ATOM 1073 N N . VAL A 1 141 ? 6.297 -2.690 -10.962 1.00 97.06 141 VAL A N 1
ATOM 1074 C CA . VAL A 1 141 ? 7.644 -3.264 -10.928 1.00 97.06 141 VAL A CA 1
ATOM 1075 C C . VAL A 1 141 ? 8.605 -2.145 -10.549 1.00 97.06 141 VAL A C 1
ATOM 1077 O O . VAL A 1 141 ? 8.832 -1.216 -11.320 1.00 97.06 141 VAL A O 1
ATOM 1080 N N . ASN A 1 142 ? 9.110 -2.199 -9.324 1.00 95.75 142 ASN A N 1
ATOM 1081 C CA . ASN A 1 142 ? 9.949 -1.175 -8.720 1.00 95.75 142 ASN A CA 1
ATOM 1082 C C . ASN A 1 142 ? 11.435 -1.558 -8.778 1.00 95.75 142 ASN A C 1
ATOM 1084 O O . ASN A 1 142 ? 11.774 -2.731 -8.908 1.00 95.75 142 ASN A O 1
ATOM 1088 N N . MET A 1 143 ? 12.318 -0.569 -8.613 1.00 93.88 143 MET A N 1
ATOM 1089 C CA . MET A 1 143 ? 13.778 -0.733 -8.582 1.00 93.88 143 MET A CA 1
ATOM 1090 C C . MET A 1 143 ? 14.366 -1.341 -9.863 1.00 93.88 143 MET A C 1
ATOM 1092 O O . MET A 1 143 ? 15.345 -2.084 -9.809 1.00 93.88 143 MET A O 1
ATOM 1096 N N . VAL A 1 144 ? 13.784 -1.036 -11.023 1.00 94.75 144 VAL A N 1
ATOM 1097 C CA . VAL A 1 144 ? 14.286 -1.539 -12.310 1.00 94.75 144 VAL A CA 1
ATOM 1098 C C . VAL A 1 144 ? 15.614 -0.858 -12.631 1.00 94.75 144 VAL A C 1
ATOM 1100 O O . VAL A 1 144 ? 15.640 0.373 -12.690 1.00 94.75 144 VAL A O 1
ATOM 1103 N N . PRO A 1 145 ? 16.725 -1.582 -12.843 1.00 92.12 145 PRO A N 1
ATOM 1104 C CA . PRO A 1 145 ? 17.989 -0.933 -13.154 1.00 92.12 145 PRO A CA 1
ATOM 1105 C C . PRO A 1 145 ? 17.847 -0.010 -14.370 1.00 92.12 145 PRO A C 1
ATOM 1107 O O . PRO A 1 145 ? 17.173 -0.369 -15.340 1.00 92.12 145 PRO A O 1
ATOM 1110 N N . PRO A 1 146 ? 18.457 1.189 -14.344 1.00 87.06 146 PRO A N 1
ATOM 1111 C CA . PRO A 1 146 ? 18.281 2.205 -15.381 1.00 87.06 146 PRO A CA 1
ATOM 1112 C C . PRO A 1 146 ? 19.102 1.882 -16.645 1.00 87.06 146 PRO A C 1
ATOM 1114 O O . PRO A 1 146 ? 19.735 2.752 -17.243 1.00 87.06 146 PRO A O 1
ATOM 1117 N N . LEU A 1 147 ? 19.124 0.609 -17.043 1.00 91.31 147 LEU A N 1
ATOM 1118 C CA . LEU A 1 147 ? 19.728 0.111 -18.269 1.00 91.31 147 LEU A CA 1
ATOM 1119 C C . LEU A 1 147 ? 18.622 -0.049 -19.323 1.00 91.31 147 LEU A C 1
ATOM 1121 O O . LEU A 1 147 ? 17.607 -0.681 -19.027 1.00 91.31 147 LEU A O 1
ATOM 1125 N N . PRO A 1 148 ? 18.792 0.471 -20.556 1.00 90.25 148 PRO A N 1
ATOM 1126 C CA . PRO A 1 148 ? 17.733 0.458 -21.569 1.00 90.25 148 PRO A CA 1
ATOM 1127 C C . PRO A 1 148 ? 17.123 -0.924 -21.842 1.00 90.25 148 PRO A C 1
ATOM 1129 O O . PRO A 1 148 ? 15.915 -1.034 -22.027 1.00 90.25 148 PRO A O 1
ATOM 1132 N N . GLU A 1 149 ? 17.944 -1.977 -21.848 1.00 91.44 149 GLU A N 1
ATOM 1133 C CA . GLU A 1 149 ? 17.488 -3.349 -22.102 1.00 91.44 149 GLU A CA 1
ATOM 1134 C C . GLU A 1 149 ? 16.647 -3.905 -20.947 1.00 91.44 149 GLU A C 1
ATOM 1136 O O . GLU A 1 149 ? 15.576 -4.465 -21.181 1.00 91.44 149 GLU A O 1
ATOM 1141 N N . GLU A 1 150 ? 17.089 -3.703 -19.704 1.00 89.44 150 GLU A N 1
ATOM 1142 C CA . GLU A 1 150 ? 16.356 -4.155 -18.516 1.00 89.44 150 GLU A CA 1
ATOM 1143 C C . GLU A 1 150 ? 15.033 -3.404 -18.361 1.00 89.44 150 GLU A C 1
ATOM 1145 O O . GLU A 1 150 ? 13.992 -3.999 -18.077 1.00 89.44 150 GLU A O 1
ATOM 1150 N N . TYR A 1 151 ? 15.056 -2.101 -18.639 1.00 89.12 151 TYR A N 1
ATOM 1151 C CA . TYR A 1 151 ? 13.871 -1.260 -18.616 1.00 89.12 151 TYR A CA 1
ATOM 1152 C C . TYR A 1 151 ? 12.845 -1.676 -19.680 1.00 89.12 151 TYR A C 1
ATOM 1154 O O . TYR A 1 151 ? 11.657 -1.830 -19.382 1.00 89.12 151 TYR A O 1
ATOM 1162 N N . ALA A 1 152 ? 13.294 -1.926 -20.915 1.00 89.50 152 ALA A N 1
ATOM 1163 C CA . ALA A 1 152 ? 12.434 -2.415 -21.991 1.00 89.50 152 ALA A CA 1
ATOM 1164 C C . ALA A 1 152 ? 11.849 -3.801 -21.672 1.00 89.50 152 ALA A C 1
ATOM 1166 O O . ALA A 1 152 ? 10.672 -4.057 -21.936 1.00 89.50 152 ALA A O 1
ATOM 1167 N N . GLN A 1 153 ? 12.642 -4.686 -21.059 1.00 89.81 153 GLN A N 1
ATOM 1168 C CA . GLN A 1 153 ? 12.179 -6.004 -20.635 1.00 89.81 153 GLN A CA 1
ATOM 1169 C C . GLN A 1 153 ? 11.102 -5.908 -19.545 1.00 89.81 153 GLN A C 1
ATOM 1171 O O . GLN A 1 153 ? 10.074 -6.584 -19.643 1.00 89.81 153 GLN A O 1
ATOM 1176 N N . ALA A 1 154 ? 11.308 -5.068 -18.527 1.00 90.25 154 ALA A N 1
ATOM 1177 C CA . ALA A 1 154 ? 10.324 -4.835 -17.473 1.00 90.25 154 ALA A CA 1
ATOM 1178 C C . ALA A 1 154 ? 9.021 -4.245 -18.038 1.00 90.25 154 ALA A C 1
ATOM 1180 O O . ALA A 1 154 ? 7.940 -4.744 -17.730 1.00 90.25 154 ALA A O 1
ATOM 1181 N N . SER A 1 155 ? 9.132 -3.260 -18.931 1.00 89.94 155 SER A N 1
ATOM 1182 C CA . SER A 1 155 ? 7.998 -2.619 -19.614 1.00 89.94 155 SER A CA 1
ATOM 1183 C C . SER A 1 155 ? 7.179 -3.622 -20.428 1.00 89.94 155 SER A C 1
ATOM 1185 O O . SER A 1 155 ? 5.962 -3.722 -20.263 1.00 89.94 155 SER A O 1
ATOM 1187 N N . SER A 1 156 ? 7.846 -4.464 -21.228 1.00 90.19 156 SER A N 1
ATOM 1188 C CA . SER A 1 156 ? 7.180 -5.522 -21.999 1.00 90.19 156 SER A CA 1
ATOM 1189 C C . SER A 1 156 ? 6.428 -6.503 -21.099 1.00 90.19 156 SER A C 1
ATOM 1191 O O . SER A 1 156 ? 5.283 -6.840 -21.388 1.00 90.19 156 SER A O 1
ATOM 1193 N N . ARG A 1 157 ? 7.048 -6.948 -19.996 1.00 88.00 157 ARG A N 1
ATOM 1194 C CA . ARG A 1 157 ? 6.420 -7.874 -19.037 1.00 88.00 157 ARG A CA 1
ATOM 1195 C C . ARG A 1 157 ? 5.188 -7.256 -18.389 1.00 88.00 157 ARG A C 1
ATOM 1197 O O . ARG A 1 157 ? 4.141 -7.889 -18.312 1.00 88.00 157 ARG A O 1
ATOM 1204 N N . VAL A 1 158 ? 5.310 -6.010 -17.941 1.00 89.94 158 VAL A N 1
ATOM 1205 C CA . VAL A 1 158 ? 4.222 -5.272 -17.300 1.00 89.94 158 VAL A CA 1
ATOM 1206 C C . VAL A 1 158 ? 3.062 -5.039 -18.271 1.00 89.94 158 VAL A C 1
ATOM 1208 O O . VAL A 1 158 ? 1.905 -5.185 -17.877 1.00 89.94 158 VAL A O 1
ATOM 1211 N N . GLY A 1 159 ? 3.340 -4.761 -19.548 1.00 87.94 159 GLY A N 1
ATOM 1212 C CA . GLY A 1 159 ? 2.330 -4.570 -20.593 1.00 87.94 159 GLY A CA 1
ATOM 1213 C C . GLY A 1 159 ? 1.386 -5.762 -20.803 1.00 87.94 159 GLY A C 1
ATOM 1214 O O . GLY A 1 159 ? 0.237 -5.563 -21.201 1.00 87.94 159 GLY A O 1
ATOM 1215 N N . GLU A 1 160 ? 1.817 -6.981 -20.478 1.00 88.31 160 GLU A N 1
ATOM 1216 C CA . GLU A 1 160 ? 1.007 -8.203 -20.595 1.00 88.31 160 GLU A CA 1
ATOM 1217 C C . GLU A 1 160 ? 0.113 -8.465 -19.371 1.00 88.31 160 GLU A C 1
ATOM 1219 O O . GLU A 1 160 ? -0.804 -9.292 -19.426 1.00 88.31 160 GLU A O 1
ATOM 1224 N N . LEU A 1 161 ? 0.344 -7.755 -18.261 1.00 91.19 161 LEU A N 1
ATOM 1225 C CA . LEU A 1 161 ? -0.395 -7.960 -17.020 1.00 91.19 161 LEU A CA 1
ATOM 1226 C C . LEU A 1 161 ? -1.822 -7.414 -17.111 1.00 91.19 161 LEU A C 1
ATOM 1228 O O . LEU A 1 161 ? -2.087 -6.349 -17.672 1.00 91.19 161 LEU A O 1
ATOM 1232 N N . LYS A 1 162 ? -2.758 -8.131 -16.485 1.00 91.88 162 LYS A N 1
ATOM 1233 C CA . LYS A 1 162 ? -4.182 -7.774 -16.439 1.00 91.88 162 LYS A CA 1
ATOM 1234 C C . LYS A 1 162 ? -4.505 -6.897 -15.226 1.00 91.88 162 LYS A C 1
ATOM 1236 O O . LYS A 1 162 ? -5.337 -7.267 -14.406 1.00 91.88 162 LYS A O 1
ATOM 1241 N N . PHE A 1 163 ? -3.838 -5.749 -15.125 1.00 95.25 163 PHE A N 1
ATOM 1242 C CA . PHE A 1 163 ? -4.121 -4.723 -14.116 1.00 95.25 163 PHE A CA 1
ATOM 1243 C C . PHE A 1 163 ? -4.558 -3.417 -14.794 1.00 95.25 163 PHE A C 1
ATOM 1245 O O . PHE A 1 163 ? -4.006 -3.089 -15.849 1.00 95.25 163 PHE A O 1
ATOM 1252 N N . PRO A 1 164 ? -5.514 -2.662 -14.214 1.00 94.94 164 PRO A N 1
ATOM 1253 C CA . PRO A 1 164 ? -5.923 -1.362 -14.747 1.00 94.94 164 PRO A CA 1
ATOM 1254 C C . PRO A 1 164 ? -4.734 -0.409 -14.887 1.00 94.94 164 PRO A C 1
ATOM 1256 O O . PRO A 1 164 ? -4.480 0.136 -15.962 1.00 94.94 164 PRO A O 1
ATOM 1259 N N . VAL A 1 165 ? -3.949 -0.274 -13.820 1.00 97.00 165 VAL A N 1
ATOM 1260 C CA . VAL A 1 165 ? -2.738 0.540 -13.806 1.00 97.00 165 VAL A CA 1
ATOM 1261 C C . VAL A 1 165 ? -1.514 -0.355 -13.718 1.00 97.00 165 VAL A C 1
ATOM 1263 O O . VAL A 1 165 ? -1.450 -1.330 -12.972 1.00 97.00 165 VAL A O 1
ATOM 1266 N N . ARG A 1 166 ? -0.517 -0.021 -14.517 1.00 96.62 166 ARG A N 1
ATOM 1267 C CA . ARG A 1 166 ? 0.724 -0.767 -14.662 1.00 96.62 166 ARG A CA 1
ATOM 1268 C C . ARG A 1 166 ? 1.873 0.215 -14.598 1.00 96.62 166 ARG A C 1
ATOM 1270 O O . ARG A 1 166 ? 1.791 1.246 -15.258 1.00 96.62 166 ARG A O 1
ATOM 1277 N N . ALA A 1 167 ? 2.906 -0.064 -13.815 1.00 96.69 167 ALA A N 1
ATOM 1278 C CA . ALA A 1 167 ? 4.024 0.862 -13.692 1.00 96.69 167 ALA A CA 1
ATOM 1279 C C . ALA A 1 167 ? 5.383 0.169 -13.622 1.00 96.69 167 ALA A C 1
ATOM 1281 O O . ALA A 1 167 ? 5.518 -0.892 -13.012 1.00 96.69 167 ALA A O 1
ATOM 1282 N N . VAL A 1 168 ? 6.385 0.819 -14.206 1.00 96.62 168 VAL A N 1
ATOM 1283 C CA . VAL A 1 168 ? 7.802 0.475 -14.097 1.00 96.62 168 VAL A CA 1
ATOM 1284 C C . VAL A 1 168 ? 8.509 1.664 -13.461 1.00 96.62 168 VAL A C 1
ATOM 1286 O O . VAL A 1 168 ? 8.551 2.750 -14.034 1.00 96.62 168 VAL A O 1
ATOM 1289 N N . VAL A 1 169 ? 9.055 1.478 -12.262 1.00 95.56 169 VAL A N 1
ATOM 1290 C CA . VAL A 1 169 ? 9.784 2.528 -11.542 1.00 95.56 169 VAL A CA 1
ATOM 1291 C C . VAL A 1 169 ? 11.275 2.188 -11.560 1.00 95.56 169 VAL A C 1
ATOM 1293 O O . VAL A 1 169 ? 11.656 1.116 -11.073 1.00 95.56 169 VAL A O 1
ATOM 1296 N N . PRO A 1 170 ? 12.130 3.060 -12.126 1.00 93.75 170 PRO A N 1
ATOM 1297 C CA . PRO A 1 170 ? 13.556 2.793 -12.193 1.00 93.75 170 PRO A CA 1
ATOM 1298 C C . PRO A 1 170 ? 14.209 2.886 -10.810 1.00 93.75 170 PRO A C 1
ATOM 1300 O O . PRO A 1 170 ? 13.744 3.597 -9.919 1.00 93.75 170 PRO A O 1
ATOM 1303 N N . PHE A 1 171 ? 15.321 2.177 -10.645 1.00 92.19 171 PHE A N 1
ATOM 1304 C CA . PHE A 1 171 ? 16.200 2.316 -9.497 1.00 92.19 171 PHE A CA 1
ATOM 1305 C C . PHE A 1 171 ? 16.825 3.713 -9.486 1.00 92.19 171 PHE A C 1
ATOM 1307 O O . PHE A 1 171 ? 17.414 4.151 -10.475 1.00 92.19 171 PHE A O 1
ATOM 1314 N N . ASP A 1 172 ? 16.723 4.385 -8.342 1.00 87.44 172 ASP A N 1
ATOM 1315 C CA . ASP A 1 172 ? 17.319 5.694 -8.097 1.00 87.44 172 ASP A CA 1
ATOM 1316 C C . ASP A 1 172 ? 18.255 5.601 -6.891 1.00 87.44 172 ASP A C 1
ATOM 1318 O O . ASP A 1 172 ? 17.818 5.480 -5.745 1.00 87.44 172 ASP A O 1
ATOM 1322 N N . GLU A 1 173 ? 19.561 5.648 -7.155 1.00 84.44 173 GLU A N 1
ATOM 1323 C CA . GLU A 1 173 ? 20.614 5.541 -6.138 1.00 84.44 173 GLU A CA 1
ATOM 1324 C C . GLU A 1 173 ? 20.521 6.626 -5.059 1.00 84.44 173 GLU A C 1
ATOM 1326 O O . GLU A 1 173 ? 20.965 6.439 -3.919 1.00 84.44 173 GLU A O 1
ATOM 1331 N N . ARG A 1 174 ? 19.911 7.765 -5.397 1.00 80.94 174 ARG A N 1
ATOM 1332 C CA . ARG A 1 174 ? 19.791 8.908 -4.499 1.00 80.94 174 ARG A CA 1
ATOM 1333 C C . ARG A 1 174 ? 18.901 8.556 -3.312 1.00 80.94 174 ARG A C 1
ATOM 1335 O O . ARG A 1 174 ? 19.267 8.864 -2.182 1.00 80.94 174 ARG A O 1
ATOM 1342 N N . LEU A 1 175 ? 17.833 7.782 -3.532 1.00 78.69 175 LEU A N 1
ATOM 1343 C CA . LEU A 1 175 ? 16.926 7.316 -2.472 1.00 78.69 175 LEU A CA 1
ATOM 1344 C C . LEU A 1 175 ? 17.623 6.473 -1.392 1.00 78.69 175 LEU A C 1
ATOM 1346 O O . LEU A 1 175 ? 17.139 6.404 -0.267 1.00 78.69 175 LEU A O 1
ATOM 1350 N N . TYR A 1 176 ? 18.763 5.857 -1.713 1.00 73.75 176 TYR A N 1
ATOM 1351 C CA . TYR A 1 176 ? 19.545 5.034 -0.783 1.00 73.75 176 TYR A CA 1
ATOM 1352 C C . TYR A 1 176 ? 20.719 5.782 -0.151 1.00 73.75 176 TYR A C 1
ATOM 1354 O O . TYR A 1 176 ? 21.281 5.327 0.845 1.00 73.75 176 TYR A O 1
ATOM 1362 N N . THR A 1 177 ? 21.110 6.915 -0.734 1.00 67.88 177 THR A N 1
ATOM 1363 C CA . THR A 1 177 ? 22.287 7.681 -0.311 1.00 67.88 177 THR A CA 1
ATOM 1364 C C . THR A 1 177 ? 21.938 8.715 0.763 1.00 67.88 177 THR A C 1
ATOM 1366 O O . THR A 1 177 ? 22.766 9.012 1.626 1.00 67.88 177 THR A O 1
ATOM 1369 N N . TYR A 1 178 ? 20.711 9.245 0.762 1.00 58.56 178 TYR A N 1
ATOM 1370 C CA . TYR A 1 178 ? 20.263 10.191 1.784 1.00 58.56 178 TYR A CA 1
ATOM 1371 C C . TYR A 1 178 ? 19.756 9.447 3.026 1.00 58.56 178 TYR A C 1
ATOM 1373 O O . TYR A 1 178 ? 18.794 8.689 2.977 1.00 58.56 178 TYR A O 1
ATOM 1381 N N . GLY A 1 179 ? 20.413 9.678 4.169 1.00 53.38 179 GLY A N 1
ATOM 1382 C CA . GLY A 1 179 ? 20.089 9.037 5.452 1.00 53.38 179 GLY A CA 1
ATOM 1383 C C . GLY A 1 179 ? 18.713 9.397 6.031 1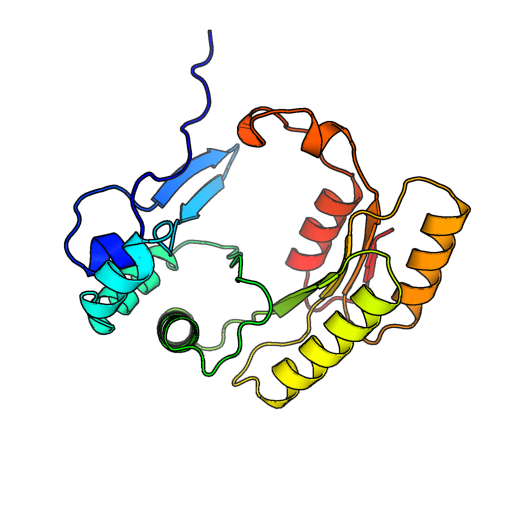.00 53.38 179 GLY A C 1
ATOM 1384 O O . GLY A 1 179 ? 18.301 8.797 7.022 1.00 53.38 179 GLY A O 1
ATOM 1385 N N . SER A 1 180 ? 18.000 10.354 5.430 1.00 56.44 180 SER A N 1
ATOM 1386 C CA . SER A 1 180 ? 16.606 10.659 5.739 1.00 56.44 180 SER A CA 1
ATOM 1387 C C . SER A 1 180 ? 15.850 11.002 4.447 1.00 56.44 180 SER A C 1
ATOM 1389 O O . SER A 1 180 ? 16.209 11.924 3.718 1.00 56.44 180 SER A O 1
ATOM 1391 N N . PHE A 1 181 ? 14.789 10.240 4.167 1.00 59.19 181 PHE A N 1
ATOM 1392 C CA . PHE A 1 181 ? 13.835 10.488 3.075 1.00 59.19 181 PHE A CA 1
ATOM 1393 C C . PHE A 1 181 ? 13.214 11.894 3.151 1.00 59.19 181 PHE A C 1
ATOM 1395 O O . PHE A 1 181 ? 12.842 12.462 2.134 1.00 59.19 181 PHE A O 1
ATOM 1402 N N . TRP A 1 182 ? 13.145 12.476 4.353 1.00 55.81 182 TRP A N 1
ATOM 1403 C CA . TRP A 1 182 ? 12.582 13.804 4.606 1.00 55.81 182 TRP A CA 1
ATOM 1404 C C . TRP A 1 182 ? 13.426 14.947 4.040 1.00 55.81 182 TRP A C 1
ATOM 1406 O O . TRP A 1 182 ? 12.896 16.027 3.797 1.00 55.81 182 TRP A O 1
ATOM 1416 N N . ASP A 1 183 ? 14.719 14.711 3.814 1.00 56.94 183 ASP A N 1
ATOM 1417 C CA . ASP A 1 183 ? 15.624 15.696 3.216 1.00 56.94 183 ASP A CA 1
ATOM 1418 C C . ASP A 1 183 ? 15.637 15.612 1.680 1.00 56.94 183 ASP A C 1
ATOM 1420 O O . ASP A 1 183 ? 16.175 16.494 1.008 1.00 56.94 183 ASP A O 1
ATOM 1424 N N . PHE A 1 184 ? 15.060 14.547 1.111 1.00 63.03 184 PHE A N 1
ATOM 1425 C CA . PHE A 1 184 ? 15.101 14.265 -0.316 1.00 63.03 184 PHE A CA 1
ATOM 1426 C C . PHE A 1 184 ? 13.741 14.557 -0.960 1.00 63.03 184 PHE A C 1
ATOM 1428 O O . PHE A 1 184 ? 12.799 13.779 -0.867 1.00 63.03 184 PHE A O 1
ATOM 1435 N N . GLY A 1 185 ? 13.639 15.719 -1.609 1.00 64.44 185 GLY A N 1
ATOM 1436 C CA . GLY A 1 185 ? 12.427 16.180 -2.300 1.00 64.44 185 GLY A CA 1
ATOM 1437 C C . GLY A 1 185 ? 12.336 15.770 -3.773 1.00 64.44 185 GLY A C 1
ATOM 1438 O O . GLY A 1 185 ? 11.477 16.274 -4.494 1.00 64.44 185 GLY A O 1
ATOM 1439 N N . GLU A 1 186 ? 13.231 14.903 -4.247 1.00 74.19 186 GLU A N 1
ATOM 1440 C CA . GLU A 1 186 ? 13.249 14.438 -5.632 1.00 74.19 186 GLU A CA 1
ATOM 1441 C C . GLU A 1 186 ? 12.912 12.948 -5.683 1.00 74.19 186 GLU A C 1
ATOM 1443 O O . GLU A 1 186 ? 13.402 12.160 -4.894 1.00 74.19 186 GLU A O 1
ATOM 1448 N N . PHE A 1 187 ? 12.072 12.533 -6.621 1.00 81.44 187 PHE A N 1
ATOM 1449 C CA . PHE A 1 187 ? 11.729 11.125 -6.832 1.00 81.44 187 PHE A CA 1
ATOM 1450 C C . PHE A 1 187 ? 11.765 10.840 -8.331 1.00 81.44 187 PHE A C 1
ATOM 1452 O O . PHE A 1 187 ? 11.636 11.786 -9.120 1.00 81.44 187 PHE A O 1
ATOM 1459 N N . PRO A 1 188 ? 11.902 9.571 -8.758 1.00 86.06 188 PRO A N 1
ATOM 1460 C CA . PRO A 1 188 ? 11.683 9.218 -10.153 1.00 86.06 188 PRO A CA 1
ATOM 1461 C C . PRO A 1 188 ? 10.351 9.790 -10.643 1.00 86.06 188 PRO A C 1
ATOM 1463 O O . PRO A 1 188 ? 9.330 9.670 -9.960 1.00 86.06 188 PRO A O 1
ATOM 1466 N N . GLU A 1 189 ? 10.342 10.408 -11.826 1.00 90.44 189 GLU A N 1
ATOM 1467 C CA . GLU A 1 189 ? 9.142 11.038 -12.398 1.00 90.44 189 GLU A CA 1
ATOM 1468 C C . GLU A 1 189 ? 7.960 10.054 -12.465 1.00 90.44 189 GLU A C 1
ATOM 1470 O O . GLU A 1 189 ? 6.800 10.431 -12.280 1.00 90.44 189 GLU A O 1
ATOM 1475 N N . GLN A 1 190 ? 8.265 8.769 -12.654 1.00 92.94 190 GLN A N 1
ATOM 1476 C CA . GLN A 1 190 ? 7.321 7.659 -12.654 1.00 92.94 190 GLN A CA 1
ATOM 1477 C C . GLN A 1 190 ? 6.501 7.580 -11.365 1.00 92.94 190 GLN A C 1
ATOM 1479 O O . GLN A 1 190 ? 5.312 7.286 -11.436 1.00 92.94 190 GLN A O 1
ATOM 1484 N N . VAL A 1 191 ? 7.079 7.903 -10.202 1.00 91.25 191 VAL A N 1
ATOM 1485 C CA . VAL A 1 191 ? 6.353 7.931 -8.921 1.00 91.25 191 VAL A CA 1
ATOM 1486 C C . VAL A 1 191 ? 5.314 9.053 -8.926 1.00 91.25 191 VAL A C 1
ATOM 1488 O O . VAL A 1 191 ? 4.148 8.823 -8.604 1.00 91.25 191 VAL A O 1
ATOM 1491 N N . ALA A 1 192 ? 5.696 10.254 -9.371 1.00 89.12 192 ALA A N 1
ATOM 1492 C CA . ALA A 1 192 ? 4.778 11.389 -9.466 1.00 89.12 192 ALA A CA 1
ATOM 1493 C C . ALA A 1 192 ? 3.659 11.141 -10.494 1.00 89.12 192 ALA A C 1
ATOM 1495 O O . ALA A 1 192 ? 2.500 11.493 -10.261 1.00 89.12 192 ALA A O 1
ATOM 1496 N N . ARG A 1 193 ? 3.987 10.513 -11.629 1.00 93.56 193 ARG A N 1
ATOM 1497 C CA . ARG A 1 193 ? 3.008 10.123 -12.654 1.00 93.56 193 ARG A CA 1
ATOM 1498 C C . ARG A 1 193 ? 2.063 9.034 -12.156 1.00 93.56 193 ARG A C 1
ATOM 1500 O O . ARG A 1 193 ? 0.858 9.171 -12.353 1.00 93.56 193 ARG A O 1
ATOM 1507 N N . LEU A 1 194 ? 2.582 8.009 -11.481 1.00 94.75 194 LEU A N 1
ATOM 1508 C CA . LEU A 1 194 ? 1.779 6.953 -10.869 1.00 94.75 194 LEU A CA 1
ATOM 1509 C C . LEU A 1 194 ? 0.793 7.539 -9.857 1.00 94.75 194 LEU A C 1
ATOM 1511 O O . LEU A 1 194 ? -0.393 7.238 -9.938 1.00 94.75 194 LEU A O 1
ATOM 1515 N N . GLY A 1 195 ? 1.251 8.434 -8.975 1.00 92.00 195 GLY A N 1
ATOM 1516 C CA . GLY A 1 195 ? 0.385 9.114 -8.010 1.00 92.00 195 GLY A CA 1
ATOM 1517 C C . GLY A 1 195 ? -0.810 9.807 -8.673 1.00 92.00 195 GLY A C 1
ATOM 1518 O O . GLY A 1 195 ? -1.942 9.592 -8.259 1.00 92.00 195 GLY A O 1
ATOM 1519 N N . ARG A 1 196 ? -0.587 10.561 -9.759 1.00 92.06 196 ARG A N 1
ATOM 1520 C CA . ARG A 1 196 ? -1.677 11.218 -10.511 1.00 92.06 196 ARG A CA 1
ATOM 1521 C C . ARG A 1 196 ? -2.659 10.213 -11.113 1.00 92.06 196 ARG A C 1
ATOM 1523 O O . ARG A 1 196 ? -3.860 10.378 -10.962 1.00 92.06 196 ARG A O 1
ATOM 1530 N N . VAL A 1 197 ? -2.149 9.161 -11.753 1.00 94.69 197 VAL A N 1
ATOM 1531 C CA . VAL A 1 197 ? -2.983 8.119 -12.374 1.00 94.69 197 VAL A CA 1
ATOM 1532 C C . VAL A 1 197 ? -3.844 7.392 -11.338 1.00 94.69 197 VAL A C 1
ATOM 1534 O O . VAL A 1 197 ? -5.002 7.090 -11.616 1.00 94.69 197 VAL A O 1
ATOM 1537 N N . LEU A 1 198 ? -3.303 7.121 -10.147 1.00 93.94 198 LEU A N 1
ATOM 1538 C CA . LEU A 1 198 ? -4.042 6.452 -9.075 1.00 93.94 198 LEU A CA 1
ATOM 1539 C C . LEU A 1 198 ? -5.199 7.307 -8.538 1.00 93.94 198 LEU A C 1
ATOM 1541 O O . LEU A 1 198 ? -6.235 6.749 -8.183 1.00 93.94 198 LEU A O 1
ATOM 1545 N N . LEU A 1 199 ? -5.053 8.635 -8.521 1.00 90.94 199 LEU A N 1
ATOM 1546 C CA . LEU A 1 199 ? -6.121 9.555 -8.108 1.00 90.94 199 LEU A CA 1
ATOM 1547 C C . LEU A 1 199 ? -7.294 9.600 -9.101 1.00 90.94 199 LEU A C 1
ATOM 1549 O O . LEU A 1 199 ? -8.419 9.874 -8.694 1.00 90.94 199 LEU A O 1
ATOM 1553 N N . ASP A 1 200 ? -7.051 9.281 -10.374 1.00 90.44 200 ASP A N 1
ATOM 1554 C CA . ASP A 1 200 ? -8.060 9.293 -11.443 1.00 90.44 200 ASP A CA 1
ATOM 1555 C C . ASP A 1 200 ? -8.761 7.928 -11.639 1.00 90.44 200 ASP A C 1
ATOM 1557 O O . ASP A 1 200 ? -9.484 7.717 -12.619 1.00 90.44 200 ASP A O 1
ATOM 1561 N N . MET A 1 201 ? -8.548 6.963 -10.740 1.00 88.44 201 MET A N 1
ATOM 1562 C CA . MET A 1 201 ? -9.155 5.632 -10.843 1.00 88.44 201 MET A CA 1
ATOM 1563 C C . MET A 1 201 ? -10.696 5.665 -10.704 1.00 88.44 201 MET A C 1
ATOM 1565 O O . MET A 1 201 ? -11.225 6.353 -9.828 1.00 88.44 201 MET A O 1
ATOM 1569 N N . PRO A 1 202 ? -11.455 4.864 -11.487 1.00 82.12 202 PRO A N 1
ATOM 1570 C CA . PRO A 1 202 ? -10.992 3.775 -12.347 1.00 82.12 202 PRO A CA 1
ATOM 1571 C C . PRO A 1 202 ? -10.518 4.274 -13.721 1.00 82.12 202 PRO A C 1
ATOM 1573 O O . PRO A 1 202 ? -11.296 4.794 -14.518 1.00 82.12 202 PRO A O 1
ATOM 1576 N N . THR A 1 203 ? -9.240 4.050 -14.023 1.00 85.25 203 THR A N 1
ATOM 1577 C CA . THR A 1 203 ? -8.607 4.368 -15.307 1.00 85.25 203 THR A CA 1
ATOM 1578 C C . THR A 1 203 ? -7.734 3.199 -15.755 1.00 85.25 203 THR A C 1
ATOM 1580 O O . THR A 1 203 ? -7.421 2.304 -14.970 1.00 85.25 203 THR A O 1
ATOM 1583 N N . THR A 1 204 ? -7.357 3.168 -17.032 1.00 88.81 204 THR A N 1
ATOM 1584 C CA . THR A 1 204 ? -6.381 2.201 -17.548 1.00 88.81 204 THR A CA 1
ATOM 1585 C C . THR A 1 204 ? -5.169 2.942 -18.075 1.00 88.81 204 THR A C 1
ATOM 1587 O O . THR A 1 204 ? -5.295 3.786 -18.960 1.00 88.81 204 THR A O 1
ATOM 1590 N N . ALA A 1 205 ? -3.992 2.620 -17.546 1.00 88.62 205 ALA A N 1
ATOM 1591 C CA . ALA A 1 205 ? -2.758 3.307 -17.898 1.00 88.62 205 ALA A CA 1
ATOM 1592 C C . ALA A 1 205 ? -1.529 2.409 -17.728 1.00 88.62 205 ALA A C 1
ATOM 1594 O O . ALA A 1 205 ? -1.505 1.506 -16.889 1.00 88.62 205 ALA A O 1
ATOM 1595 N N . THR A 1 206 ? -0.494 2.713 -18.507 1.00 87.00 206 THR A N 1
ATOM 1596 C CA . THR A 1 206 ? 0.861 2.199 -18.310 1.00 87.00 206 THR A CA 1
ATOM 1597 C C . THR A 1 206 ? 1.783 3.386 -18.035 1.00 87.00 206 THR A C 1
ATOM 1599 O O . THR A 1 206 ? 1.784 4.361 -18.791 1.00 87.00 206 THR A O 1
ATOM 1602 N N . VAL A 1 207 ? 2.512 3.333 -16.923 1.00 87.56 207 VAL A N 1
ATOM 1603 C CA . VAL A 1 207 ? 3.459 4.353 -16.472 1.00 87.56 207 VAL A CA 1
ATOM 1604 C C . VAL A 1 207 ? 4.866 3.790 -16.601 1.00 87.56 207 VAL A C 1
ATOM 1606 O O . VAL A 1 207 ? 5.279 2.930 -15.829 1.00 87.56 207 VAL A O 1
ATOM 1609 N N . GLU A 1 208 ? 5.584 4.309 -17.582 1.00 84.19 208 GLU A N 1
ATOM 1610 C CA . GLU A 1 208 ? 6.993 4.041 -17.861 1.00 84.19 208 GLU A CA 1
ATOM 1611 C C . GLU A 1 208 ? 7.737 5.382 -17.887 1.00 84.19 208 GLU A C 1
ATOM 1613 O O . GLU A 1 208 ? 7.185 6.318 -18.514 1.00 84.19 208 GLU A O 1
#

Organism: NCBI:txid1670455

Foldseek 3Di:
DDDQPDDAFPDALLQVLLPDPGDQWDWDDDDPRIDIDGHHADDPPCRVVSNVRGDLVSSLVVLLVVVPPDPDDDDDDDPLDACPPPVNVSNVVSVCVNPPPDADEDEFEFELDPVRLVVSVVSVVVRVVVDPDHYHAEYEHEQQAPDPVSQVVSLVVQVPDPHQETEYYHHDVVCVVDPDPSVDPDGGVLVVVSVVVSSPPPHHDYGD

Sequence (208 aa):
MELPPPGPPRGSLIGAAAGREEPFHLTVEEGKGSVTVVRVNPDPPEFGRYFSRASEGRVEELYVGLLRGSEVQVVDNPSNVFFDDPLVRVELRAYLSALPGDRWYRVYVSDPSERGVEATLKYAEALEASAPGGEAGAFVVNMVPPLPEEYAQASSRVGELKFPVRAVVPFDERLYTYGSFWDFGEFPEQVARLGRVLLDMPTTATVE

Radius of gyration: 18.6 Å; chains: 1; bounding box: 42×44×49 Å

Secondary structure (DSSP, 8-state):
-PPPPPPPPSS-HHHHHTT--S--EEEEEETTEEEEEE--SPPTTHHHHHHTTS-HHHHHHHHHHHHTT-S-----PPTT--TTSHHHHHHHHHHHHHSTT---EEEEEE-SSHHHHHHHHHHHHHHHHT-SS-EEEEEEEEEE-S-HHHHHHHHHHHHTS--SEEEEEE--THHHHSS-GGG-----HHHHHHHHHHHT-S--EEE-

pLDDT: mean 87.41, std 10.6, range [38.0, 97.94]